Protein AF-A0A7S2J3G9-F1 (afdb_monomer_lite)

Sequence (190 aa):
LAYIHNVDVAGTGVVGALLKAFQRMRAPLDLGKVDRLTAAVAHLWWRKHDLAEWAEALDVTDGEDLDWTMLSEDMGGPPEERPRLVEVAGHKLRQATRTLEGLRRLMFSTVMLAWNLHRVSRIFAGSVSPRRMSLADWLDMNNGIEADGSNFPVQLQRGIYHAVAGQVGTRVLLPGDAGAGGARPAAEGL

Structure (mmCIF, N/CA/C/O backbone):
data_AF-A0A7S2J3G9-F1
#
_entry.id   AF-A0A7S2J3G9-F1
#
loop_
_atom_site.group_PDB
_atom_site.id
_atom_site.type_symbol
_atom_site.label_atom_id
_atom_site.label_alt_id
_atom_site.label_comp_id
_atom_site.label_asym_id
_atom_site.label_entity_id
_atom_site.label_seq_id
_atom_site.pdbx_PDB_ins_code
_atom_site.Cartn_x
_atom_site.Cartn_y
_atom_site.Cartn_z
_atom_site.occupancy
_atom_site.B_iso_or_equiv
_atom_site.auth_seq_id
_atom_site.auth_comp_id
_atom_site.auth_asym_id
_atom_site.auth_atom_id
_atom_site.pdbx_PDB_model_num
ATOM 1 N N . LEU A 1 1 ? 9.371 -12.893 12.213 1.00 64.69 1 LEU A N 1
ATOM 2 C CA . LEU A 1 1 ? 9.557 -12.659 10.759 1.00 64.69 1 LEU A CA 1
ATOM 3 C C . LEU A 1 1 ? 9.464 -13.940 9.929 1.00 64.69 1 LEU A C 1
ATOM 5 O O . LEU A 1 1 ? 8.909 -13.854 8.846 1.00 64.69 1 LEU A O 1
ATOM 9 N N . ALA A 1 2 ? 9.886 -15.111 10.441 1.00 80.56 2 ALA A N 1
ATOM 10 C CA . ALA A 1 2 ? 9.779 -16.413 9.754 1.00 80.56 2 ALA A CA 1
ATOM 11 C C . ALA A 1 2 ? 8.424 -16.663 9.053 1.00 80.56 2 ALA A C 1
ATOM 13 O O . ALA A 1 2 ? 8.391 -17.153 7.932 1.00 80.56 2 ALA A O 1
ATOM 14 N N . TYR A 1 3 ? 7.317 -16.249 9.679 1.00 85.56 3 TYR A N 1
ATOM 15 C CA . TYR A 1 3 ? 5.973 -16.385 9.117 1.00 85.56 3 TYR A CA 1
ATOM 16 C C . TYR A 1 3 ? 5.771 -15.665 7.768 1.00 85.56 3 TYR A C 1
ATOM 18 O O . TYR A 1 3 ? 5.169 -16.236 6.862 1.00 85.56 3 TYR A O 1
ATOM 26 N N . ILE A 1 4 ? 6.291 -14.44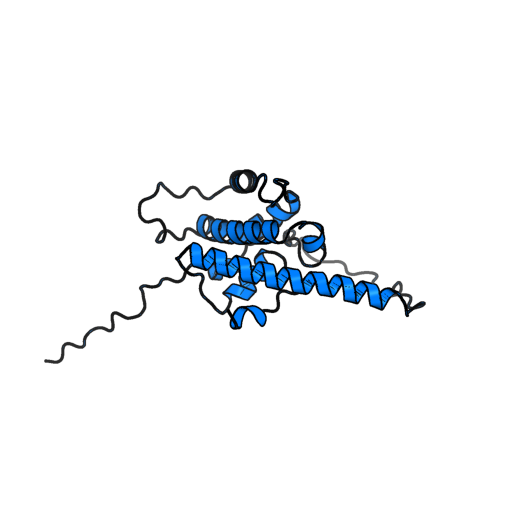0 7.617 1.00 87.62 4 ILE A N 1
ATOM 27 C CA . ILE A 1 4 ? 6.047 -13.610 6.425 1.00 87.62 4 ILE A CA 1
ATOM 28 C C . ILE A 1 4 ? 6.585 -14.300 5.174 1.00 87.62 4 ILE A C 1
ATOM 30 O O . ILE A 1 4 ? 5.937 -14.254 4.140 1.00 87.62 4 ILE A O 1
ATOM 34 N N . HIS A 1 5 ? 7.706 -15.015 5.276 1.00 87.12 5 HIS A N 1
ATOM 35 C CA . HIS A 1 5 ? 8.346 -15.676 4.137 1.00 87.12 5 HIS A CA 1
ATOM 36 C C . HIS A 1 5 ? 7.473 -16.725 3.432 1.00 87.12 5 HIS A C 1
ATOM 38 O O . HIS A 1 5 ? 7.695 -16.984 2.254 1.00 87.12 5 HIS A O 1
ATOM 44 N N . ASN A 1 6 ? 6.468 -17.278 4.117 1.00 90.88 6 ASN A N 1
ATOM 45 C CA . ASN A 1 6 ? 5.561 -18.283 3.559 1.00 90.88 6 ASN A CA 1
ATOM 46 C C . ASN A 1 6 ? 4.260 -17.684 3.003 1.00 90.88 6 ASN A C 1
ATOM 48 O O . ASN A 1 6 ? 3.383 -18.423 2.558 1.00 90.88 6 ASN A O 1
ATOM 52 N N . VAL A 1 7 ? 4.092 -16.360 3.058 1.00 92.81 7 VAL A N 1
ATOM 53 C CA . VAL A 1 7 ? 2.896 -15.700 2.529 1.00 92.81 7 VAL A CA 1
ATOM 54 C C . VAL A 1 7 ? 2.971 -15.686 1.008 1.00 92.81 7 VAL A C 1
ATOM 56 O O . VAL A 1 7 ? 3.940 -15.206 0.412 1.00 92.81 7 VAL A O 1
ATOM 59 N N . ASP A 1 8 ? 1.928 -16.199 0.360 1.00 94.19 8 ASP A N 1
ATOM 60 C CA . ASP A 1 8 ? 1.861 -16.171 -1.090 1.00 94.19 8 ASP A CA 1
ATOM 61 C C . ASP A 1 8 ? 1.386 -14.814 -1.620 1.00 94.19 8 ASP A C 1
ATOM 63 O O . ASP A 1 8 ? 0.195 -14.561 -1.784 1.00 94.19 8 ASP A O 1
ATOM 67 N N . VAL A 1 9 ? 2.344 -13.932 -1.883 1.00 95.00 9 VAL A N 1
ATOM 68 C CA . VAL A 1 9 ? 2.113 -12.585 -2.424 1.00 95.00 9 VAL A CA 1
ATOM 69 C C . VAL A 1 9 ? 2.259 -12.505 -3.950 1.00 95.00 9 VAL A C 1
ATOM 71 O O . VAL A 1 9 ? 2.292 -11.407 -4.496 1.00 95.00 9 VAL A O 1
ATOM 74 N N . ALA A 1 10 ? 2.379 -13.638 -4.652 1.00 93.62 10 ALA A N 1
ATOM 75 C CA . ALA A 1 10 ? 2.499 -13.638 -6.109 1.00 93.62 10 ALA A CA 1
ATOM 76 C C . ALA A 1 10 ? 1.205 -13.129 -6.767 1.00 93.62 10 ALA A C 1
ATOM 78 O O . ALA A 1 10 ? 0.101 -13.460 -6.327 1.00 93.62 10 ALA A O 1
ATOM 79 N N . GLY A 1 11 ? 1.343 -12.286 -7.795 1.00 92.62 11 GLY A N 1
ATOM 80 C CA . GLY A 1 11 ? 0.219 -11.767 -8.577 1.00 92.62 11 GLY A CA 1
ATOM 81 C C . GLY A 1 11 ? -0.714 -10.810 -7.826 1.00 92.62 11 GLY A C 1
ATOM 82 O O . GLY A 1 11 ? -1.737 -10.411 -8.373 1.00 92.62 11 GLY A O 1
ATOM 83 N N . THR A 1 12 ? -0.403 -10.422 -6.584 1.00 95.75 12 THR A N 1
ATOM 84 C CA . THR A 1 12 ? -1.241 -9.496 -5.805 1.00 95.75 12 THR A CA 1
ATOM 85 C C . THR A 1 12 ? -0.844 -8.039 -6.032 1.00 95.75 12 THR A C 1
ATOM 87 O O . THR A 1 12 ? 0.312 -7.751 -6.348 1.00 95.75 12 THR A O 1
ATOM 90 N N . GLY A 1 13 ? -1.779 -7.111 -5.810 1.00 96.06 13 GLY A N 1
ATOM 91 C CA . GLY A 1 13 ? -1.464 -5.695 -5.629 1.00 96.06 13 GLY A CA 1
ATOM 92 C C . GLY A 1 13 ? -1.010 -5.384 -4.202 1.00 96.06 13 GLY A C 1
ATOM 93 O O . GLY A 1 13 ? -0.758 -6.289 -3.397 1.00 96.06 13 GLY A O 1
ATOM 94 N N . VAL A 1 14 ? -0.901 -4.092 -3.886 1.00 97.06 14 VAL A N 1
ATOM 95 C CA . VAL A 1 14 ? -0.477 -3.603 -2.564 1.00 97.06 14 VAL A CA 1
ATOM 96 C C . VAL A 1 14 ? -1.463 -4.039 -1.481 1.00 97.06 14 VAL A C 1
ATOM 98 O O . VAL A 1 14 ? -1.048 -4.580 -0.454 1.00 97.06 14 VAL A O 1
ATOM 101 N N . VAL A 1 15 ? -2.766 -3.848 -1.706 1.00 96.50 15 VAL A N 1
ATOM 102 C CA . VAL A 1 15 ? -3.798 -4.187 -0.721 1.00 96.50 15 VAL A CA 1
ATOM 103 C C . VAL A 1 15 ? -3.881 -5.699 -0.569 1.00 96.50 15 VAL A C 1
ATOM 105 O O . VAL A 1 15 ? -3.830 -6.192 0.555 1.00 96.50 15 VAL A O 1
ATOM 108 N N . GLY A 1 16 ? -3.914 -6.456 -1.669 1.00 95.06 16 GLY A N 1
ATOM 109 C CA . GLY A 1 16 ? -3.923 -7.918 -1.635 1.00 95.06 16 GLY A CA 1
ATOM 110 C C . GLY A 1 16 ? -2.727 -8.520 -0.888 1.00 95.06 16 GLY A C 1
ATOM 111 O O . GLY A 1 16 ? -2.913 -9.420 -0.066 1.00 95.06 16 GLY A O 1
ATOM 112 N N . ALA A 1 17 ? -1.515 -7.998 -1.106 1.00 96.44 17 ALA A N 1
ATOM 113 C CA . ALA A 1 17 ? -0.314 -8.446 -0.398 1.00 96.44 17 ALA A CA 1
ATOM 114 C C . ALA A 1 17 ? -0.427 -8.210 1.116 1.00 96.44 17 ALA A C 1
ATOM 116 O O . ALA A 1 17 ? -0.172 -9.117 1.912 1.00 96.44 17 ALA A O 1
ATOM 117 N N . LEU A 1 18 ? -0.855 -7.006 1.512 1.00 96.38 18 LEU A N 1
ATOM 118 C CA . LEU A 1 18 ? -1.050 -6.646 2.916 1.00 96.38 18 LEU A CA 1
ATOM 119 C C . LEU A 1 18 ? -2.147 -7.501 3.559 1.00 96.38 18 LEU A C 1
ATOM 121 O O . LEU A 1 18 ? -1.931 -8.060 4.631 1.00 96.38 18 LEU A O 1
ATOM 125 N N . LEU A 1 19 ? -3.291 -7.680 2.897 1.00 94.81 19 LEU A N 1
ATOM 126 C CA . LEU A 1 19 ? -4.379 -8.521 3.400 1.00 94.81 19 LEU A CA 1
ATOM 127 C C . LEU A 1 19 ? -3.910 -9.952 3.660 1.00 94.81 19 LEU A C 1
ATOM 129 O O . LEU A 1 19 ? -4.159 -10.477 4.742 1.00 94.81 19 LEU A O 1
ATOM 133 N N . LYS A 1 20 ? -3.191 -10.566 2.711 1.00 94.75 20 LYS A N 1
ATOM 134 C CA . LYS A 1 20 ? -2.643 -11.919 2.884 1.00 94.75 20 LYS A CA 1
ATOM 135 C C . LYS A 1 20 ? -1.624 -11.983 4.027 1.00 94.75 20 LYS A C 1
ATOM 137 O O . LYS A 1 20 ? -1.649 -12.932 4.807 1.00 94.75 20 LYS A O 1
ATOM 142 N N . ALA A 1 21 ? -0.760 -10.975 4.162 1.00 94.62 21 ALA A N 1
ATOM 143 C CA . ALA A 1 21 ? 0.255 -10.933 5.215 1.00 94.62 21 ALA A CA 1
ATOM 144 C C . ALA A 1 21 ? -0.349 -10.770 6.620 1.00 94.62 21 ALA A C 1
ATOM 146 O O . ALA A 1 21 ? 0.056 -11.466 7.553 1.00 94.62 21 ALA A O 1
ATOM 147 N N . PHE A 1 22 ? -1.347 -9.897 6.769 1.00 93.94 22 PHE A N 1
ATOM 148 C CA . PHE A 1 22 ? -2.046 -9.670 8.035 1.00 93.94 22 PHE A CA 1
ATOM 149 C C . PHE A 1 22 ? -3.170 -10.692 8.291 1.00 93.94 22 PHE A C 1
ATOM 151 O O . PHE A 1 22 ? -3.697 -10.769 9.394 1.00 93.94 22 PHE A O 1
ATOM 158 N N . GLN A 1 23 ? -3.509 -11.570 7.339 1.00 92.38 23 GLN A N 1
ATOM 159 C CA . GLN A 1 23 ? -4.582 -12.557 7.520 1.00 92.38 23 GLN A CA 1
ATOM 160 C C . GLN A 1 23 ? -4.393 -13.452 8.751 1.00 92.38 23 GLN A C 1
ATOM 162 O O . GLN A 1 23 ? -5.365 -13.792 9.424 1.00 92.38 23 GLN A O 1
ATOM 167 N N . ARG A 1 24 ? -3.147 -13.832 9.060 1.00 86.75 24 ARG A N 1
ATOM 168 C CA . ARG A 1 24 ? -2.833 -14.680 10.224 1.00 86.75 24 ARG A CA 1
ATOM 169 C C . ARG A 1 24 ? -2.194 -13.921 11.381 1.00 86.75 24 ARG A C 1
ATOM 171 O O . ARG A 1 24 ? -1.821 -14.538 12.375 1.00 86.75 24 ARG A O 1
ATOM 178 N N . MET A 1 25 ? -2.061 -12.600 11.275 1.00 89.19 25 MET A N 1
ATOM 179 C CA . MET A 1 25 ? -1.534 -11.774 12.353 1.00 89.19 25 MET A CA 1
ATOM 180 C C . MET A 1 25 ? -2.247 -10.431 12.419 1.00 89.19 25 MET A C 1
ATOM 182 O O . MET A 1 25 ? -2.334 -9.703 11.440 1.00 89.19 25 MET A O 1
ATOM 186 N N . ARG A 1 26 ? -2.719 -10.054 13.606 1.00 86.25 26 ARG A N 1
ATOM 187 C CA . ARG A 1 26 ? -3.308 -8.726 13.782 1.00 86.25 26 ARG A CA 1
ATOM 188 C C . ARG A 1 26 ? -2.242 -7.652 13.596 1.00 86.25 26 ARG A C 1
ATOM 190 O O . ARG A 1 26 ? -1.102 -7.832 14.034 1.00 86.25 26 ARG A O 1
ATOM 197 N N . ALA A 1 27 ? -2.626 -6.532 12.990 1.00 88.56 27 ALA A N 1
ATOM 198 C CA . ALA A 1 27 ? -1.727 -5.396 12.887 1.00 88.56 27 ALA A CA 1
ATOM 199 C C . ALA A 1 27 ? -1.323 -4.915 14.299 1.00 88.56 27 ALA A C 1
ATOM 201 O O . ALA A 1 27 ? -2.170 -4.832 15.197 1.00 88.56 27 ALA A O 1
ATOM 202 N N . PRO A 1 28 ? -0.030 -4.655 14.551 1.00 91.19 28 PRO A N 1
ATOM 203 C CA . PRO A 1 28 ? 0.408 -4.100 15.822 1.00 91.19 28 PRO A CA 1
ATOM 204 C C . PRO A 1 28 ? -0.016 -2.630 15.940 1.00 91.19 28 PRO A C 1
ATOM 206 O O . PRO A 1 28 ? -0.071 -1.917 14.946 1.00 91.19 28 PRO A O 1
ATOM 209 N N . LEU A 1 29 ? -0.267 -2.165 17.168 1.00 90.25 29 LEU A N 1
ATOM 210 C CA . LEU A 1 29 ? -0.524 -0.743 17.457 1.00 90.25 29 LEU A CA 1
ATOM 211 C C . LEU A 1 29 ? 0.740 0.125 17.333 1.00 90.25 29 LEU A C 1
ATOM 213 O O . LEU A 1 29 ? 0.659 1.319 17.072 1.00 90.25 29 LEU A O 1
ATOM 217 N N . ASP A 1 30 ? 1.909 -0.480 17.542 1.00 92.69 30 ASP A N 1
ATOM 218 C CA . ASP A 1 30 ? 3.204 0.190 17.464 1.00 92.69 30 ASP A CA 1
ATOM 219 C C . ASP A 1 30 ? 3.581 0.465 16.001 1.00 92.69 30 ASP A C 1
ATOM 221 O O . ASP A 1 30 ? 3.783 -0.472 15.221 1.00 92.69 30 ASP A O 1
ATOM 225 N N . LEU A 1 31 ? 3.705 1.744 15.639 1.00 92.44 31 LEU A N 1
ATOM 226 C CA . LEU A 1 31 ? 4.022 2.168 14.271 1.00 92.44 31 LEU A CA 1
ATOM 227 C C . LEU A 1 31 ? 5.380 1.642 13.789 1.00 92.44 31 LEU A C 1
ATOM 229 O O . LEU A 1 31 ? 5.512 1.280 12.623 1.00 92.44 31 LEU A O 1
ATOM 233 N N . GLY A 1 32 ? 6.369 1.521 14.678 1.00 96.06 32 GLY A N 1
ATOM 234 C CA . GLY A 1 32 ? 7.674 0.952 14.336 1.00 96.06 32 GLY A CA 1
ATOM 235 C C . GLY A 1 32 ? 7.613 -0.552 14.049 1.00 96.06 32 GLY A C 1
ATOM 236 O O . GLY A 1 32 ? 8.435 -1.085 13.302 1.00 96.06 32 GLY A O 1
ATOM 237 N N . LYS A 1 33 ? 6.649 -1.278 14.625 1.00 95.25 33 LYS A N 1
ATOM 238 C CA . LYS A 1 33 ? 6.358 -2.669 14.256 1.00 95.25 33 LYS A CA 1
ATOM 239 C C . LYS A 1 33 ? 5.599 -2.736 12.937 1.00 95.25 33 LYS A C 1
ATOM 241 O O . LYS A 1 33 ? 5.925 -3.606 12.137 1.00 95.25 33 LYS A O 1
ATOM 246 N N . VAL A 1 34 ? 4.637 -1.842 12.696 1.00 95.19 34 VAL A N 1
ATOM 247 C CA . VAL A 1 34 ? 3.938 -1.768 11.400 1.00 95.19 34 VAL A CA 1
ATOM 248 C C . VAL A 1 34 ? 4.936 -1.517 10.274 1.00 95.19 34 VAL A C 1
ATOM 250 O O . VAL A 1 34 ? 4.955 -2.307 9.338 1.00 95.19 34 VAL A O 1
ATOM 253 N N . ASP A 1 35 ? 5.820 -0.522 10.410 1.00 96.25 35 ASP A N 1
ATOM 254 C CA . ASP A 1 35 ? 6.845 -0.208 9.403 1.00 96.25 35 ASP A CA 1
ATOM 255 C C . ASP A 1 35 ? 7.745 -1.415 9.107 1.00 96.25 35 ASP A C 1
ATOM 257 O O . ASP A 1 35 ? 7.936 -1.800 7.954 1.00 96.25 35 ASP A O 1
ATOM 261 N N . ARG A 1 36 ? 8.226 -2.102 10.152 1.00 96.38 36 ARG A N 1
ATOM 262 C CA . ARG A 1 36 ? 9.035 -3.321 9.991 1.00 96.38 36 ARG A CA 1
ATOM 263 C C . ARG A 1 36 ? 8.288 -4.444 9.269 1.00 96.38 36 ARG A C 1
ATOM 265 O O . ARG A 1 36 ? 8.897 -5.181 8.493 1.00 96.38 36 ARG A O 1
ATOM 272 N N . LEU A 1 37 ? 6.988 -4.600 9.518 1.00 96.12 37 LEU A N 1
ATOM 273 C CA . LEU A 1 37 ? 6.169 -5.607 8.841 1.00 96.12 37 LEU A CA 1
ATOM 274 C C . LEU A 1 37 ? 5.924 -5.231 7.381 1.00 96.12 37 LEU A C 1
ATOM 276 O O . LEU A 1 37 ? 6.124 -6.072 6.508 1.00 96.12 37 LEU A O 1
ATOM 280 N N . THR A 1 38 ? 5.556 -3.981 7.096 1.00 96.62 38 THR A N 1
ATOM 281 C CA . THR A 1 38 ? 5.362 -3.503 5.721 1.00 96.62 38 THR A CA 1
ATOM 282 C C . THR A 1 38 ? 6.659 -3.564 4.921 1.00 96.62 38 THR A C 1
ATOM 284 O O . THR A 1 38 ? 6.630 -3.974 3.765 1.00 96.62 38 THR A O 1
ATOM 287 N N . ALA A 1 39 ? 7.809 -3.285 5.544 1.00 97.50 39 ALA A N 1
ATOM 288 C CA . ALA A 1 39 ? 9.128 -3.495 4.947 1.00 97.50 39 ALA A CA 1
ATOM 289 C C . ALA A 1 39 ? 9.346 -4.959 4.549 1.00 97.50 39 ALA A C 1
ATOM 291 O O . ALA A 1 39 ? 9.712 -5.254 3.412 1.00 97.50 39 ALA A O 1
ATOM 292 N N . ALA A 1 40 ? 9.086 -5.893 5.468 1.00 96.88 40 ALA A N 1
ATOM 293 C CA . ALA A 1 40 ? 9.258 -7.318 5.209 1.00 96.88 40 ALA A CA 1
ATOM 294 C C . ALA A 1 40 ? 8.326 -7.828 4.094 1.00 96.88 40 ALA A C 1
ATOM 296 O O . ALA A 1 40 ? 8.754 -8.628 3.259 1.00 96.88 40 ALA A O 1
ATOM 297 N N . VAL A 1 41 ? 7.078 -7.345 4.050 1.00 96.94 41 VAL A N 1
ATOM 298 C CA . VAL A 1 41 ? 6.120 -7.670 2.981 1.00 96.94 41 VAL A CA 1
ATOM 299 C C . VAL A 1 41 ? 6.582 -7.097 1.642 1.00 96.94 41 VAL A C 1
ATOM 301 O O . VAL A 1 41 ? 6.580 -7.831 0.657 1.00 96.94 41 VAL A O 1
ATOM 304 N N . ALA A 1 42 ? 7.054 -5.848 1.604 1.00 97.44 42 ALA A N 1
ATOM 305 C CA . ALA A 1 42 ? 7.593 -5.232 0.392 1.00 97.44 42 ALA A CA 1
ATOM 306 C C . ALA A 1 42 ? 8.798 -6.016 -0.150 1.00 97.44 42 ALA A C 1
ATOM 308 O O . ALA A 1 42 ? 8.816 -6.374 -1.324 1.00 97.44 42 ALA A O 1
ATOM 309 N N . HIS A 1 43 ? 9.759 -6.377 0.709 1.00 97.06 43 HIS A N 1
ATOM 310 C CA . HIS A 1 43 ? 10.914 -7.200 0.327 1.00 97.06 43 HIS A CA 1
ATOM 311 C C . HIS A 1 43 ? 10.512 -8.571 -0.224 1.00 97.06 43 HIS A C 1
ATOM 313 O O . HIS A 1 43 ? 11.130 -9.078 -1.162 1.00 97.06 43 HIS A O 1
ATOM 319 N N . LEU A 1 44 ? 9.517 -9.219 0.385 1.00 96.19 44 LEU A N 1
ATOM 320 C CA . LEU A 1 44 ? 9.028 -10.506 -0.096 1.00 96.19 44 LEU A CA 1
ATOM 321 C C . LEU A 1 44 ? 8.335 -10.366 -1.453 1.00 96.19 44 LEU A C 1
ATOM 323 O O . LEU A 1 44 ? 8.631 -11.141 -2.360 1.00 96.19 44 LEU A O 1
ATOM 327 N N . TRP A 1 45 ? 7.441 -9.384 -1.582 1.00 96.62 45 TRP A N 1
ATOM 328 C CA . TRP A 1 45 ? 6.709 -9.112 -2.815 1.00 96.62 45 TRP A CA 1
ATOM 329 C C . TRP A 1 45 ? 7.670 -8.798 -3.960 1.00 96.62 45 TRP A C 1
ATOM 331 O O . TRP A 1 45 ? 7.562 -9.407 -5.021 1.00 96.62 45 TRP A O 1
ATOM 341 N N . TRP A 1 46 ? 8.659 -7.937 -3.709 1.00 95.94 46 TRP A N 1
ATOM 342 C CA . TRP A 1 46 ? 9.662 -7.535 -4.691 1.00 95.94 46 TRP A CA 1
ATOM 343 C C . TRP A 1 46 ? 10.460 -8.729 -5.209 1.00 95.94 46 TRP A C 1
ATOM 345 O O . TRP A 1 46 ? 10.482 -8.979 -6.407 1.00 95.94 46 TRP A O 1
ATOM 355 N N . ARG A 1 47 ? 11.024 -9.548 -4.309 1.00 95.50 47 ARG A N 1
ATOM 356 C CA . ARG A 1 47 ? 11.795 -10.738 -4.708 1.00 95.50 47 ARG A CA 1
ATOM 357 C C . ARG A 1 47 ? 10.976 -11.738 -5.522 1.00 95.50 47 ARG A C 1
ATOM 359 O O . ARG A 1 47 ? 11.514 -12.336 -6.444 1.00 95.50 47 ARG A O 1
ATOM 366 N N . LYS A 1 48 ? 9.695 -11.939 -5.190 1.00 94.06 48 LYS A N 1
ATOM 367 C CA . LYS A 1 48 ? 8.830 -12.861 -5.944 1.00 94.06 48 LYS A CA 1
ATOM 368 C C . LYS A 1 48 ? 8.570 -12.385 -7.376 1.00 94.06 48 LYS A C 1
ATOM 370 O O . LYS A 1 48 ? 8.476 -13.226 -8.261 1.00 94.06 48 LYS A O 1
ATOM 375 N N . HIS A 1 49 ? 8.446 -11.078 -7.595 1.00 93.88 49 HIS A N 1
ATOM 376 C CA . HIS A 1 49 ? 8.150 -10.529 -8.921 1.00 93.88 49 HIS A CA 1
ATOM 377 C C . HIS A 1 49 ? 9.408 -10.263 -9.747 1.00 93.88 49 HIS A C 1
ATOM 379 O O . HIS A 1 49 ? 9.347 -10.422 -10.958 1.00 93.88 49 HIS A O 1
ATOM 385 N N . ASP A 1 50 ? 10.545 -9.969 -9.108 1.00 89.94 50 ASP A N 1
ATOM 386 C CA . ASP A 1 50 ? 11.837 -9.960 -9.798 1.00 89.94 50 ASP A CA 1
ATOM 387 C C . ASP A 1 50 ? 12.129 -11.346 -10.377 1.00 89.94 50 ASP A C 1
ATOM 389 O O . ASP A 1 50 ? 12.424 -11.455 -11.553 1.00 89.94 50 ASP A O 1
ATOM 393 N N . LEU A 1 51 ? 11.981 -12.429 -9.604 1.00 81.75 51 LEU A N 1
ATOM 394 C CA . LEU A 1 51 ? 12.244 -13.788 -10.105 1.00 81.75 51 LEU A CA 1
ATOM 395 C C . LEU A 1 51 ? 11.304 -14.222 -11.241 1.00 81.75 51 LEU A C 1
ATOM 397 O O . LEU A 1 51 ? 11.725 -14.983 -12.108 1.00 81.75 51 LEU A O 1
ATOM 401 N N . ALA A 1 52 ? 10.054 -13.752 -11.237 1.00 77.44 52 ALA A N 1
ATOM 402 C CA . ALA A 1 52 ? 9.095 -14.062 -12.294 1.00 77.44 52 ALA A CA 1
ATOM 403 C C . ALA A 1 52 ? 9.512 -13.454 -13.645 1.00 77.44 52 ALA A C 1
ATOM 405 O O . ALA A 1 52 ? 9.395 -14.129 -14.661 1.00 77.44 52 ALA A O 1
ATOM 406 N N . GLU A 1 53 ? 10.082 -12.241 -13.642 1.00 76.88 53 GLU A N 1
ATOM 407 C CA . GLU A 1 53 ? 10.656 -11.618 -14.847 1.00 76.88 53 GLU A CA 1
ATOM 408 C C . GLU A 1 53 ? 11.736 -12.490 -15.492 1.00 76.88 53 GLU A C 1
ATOM 410 O O . GLU A 1 53 ? 11.755 -12.665 -16.708 1.00 76.88 53 GLU A O 1
ATOM 415 N N . TRP A 1 54 ? 12.615 -13.081 -14.679 1.00 73.31 54 TRP A N 1
ATOM 416 C CA . TRP A 1 54 ? 13.659 -13.975 -15.183 1.00 73.31 54 TRP A CA 1
ATOM 417 C C . TRP A 1 54 ? 13.096 -15.290 -15.722 1.00 73.31 54 TRP A C 1
ATOM 419 O O . TRP A 1 54 ? 13.617 -15.807 -16.704 1.00 73.31 54 TRP A O 1
ATOM 429 N N . ALA A 1 55 ? 12.057 -15.839 -15.090 1.00 76.00 55 ALA A N 1
ATOM 430 C CA . ALA A 1 55 ? 11.445 -17.088 -15.535 1.00 76.00 55 ALA A CA 1
ATOM 431 C C . ALA A 1 55 ? 10.752 -16.924 -16.896 1.00 76.00 55 ALA A C 1
ATOM 433 O O . ALA A 1 55 ? 10.979 -17.739 -17.784 1.00 76.00 55 ALA A O 1
ATOM 434 N N . GLU A 1 56 ? 9.981 -15.847 -17.084 1.00 76.94 56 GLU A N 1
ATOM 435 C CA . GLU A 1 56 ? 9.351 -15.537 -18.375 1.00 76.94 56 GLU A CA 1
ATOM 436 C C . GLU A 1 56 ? 10.404 -15.288 -19.464 1.00 76.94 56 GLU A C 1
ATOM 438 O O . GLU A 1 56 ? 10.267 -15.787 -20.576 1.00 76.94 56 GLU A O 1
ATOM 443 N N . ALA A 1 57 ? 11.503 -14.595 -19.147 1.00 73.19 57 ALA A N 1
ATOM 444 C CA . ALA A 1 57 ? 12.571 -14.340 -20.115 1.00 73.19 57 ALA A CA 1
ATOM 445 C C . ALA A 1 57 ? 13.269 -15.617 -20.628 1.00 73.19 57 ALA A C 1
ATOM 447 O O . ALA A 1 57 ? 13.808 -15.605 -21.732 1.00 73.19 57 ALA A O 1
ATOM 448 N N . LEU A 1 58 ? 13.274 -16.702 -19.845 1.00 76.19 58 LEU A N 1
ATOM 449 C CA . LEU A 1 58 ? 13.877 -17.986 -20.224 1.00 76.19 58 LEU A CA 1
ATOM 450 C C . LEU A 1 58 ? 12.914 -18.902 -20.998 1.00 76.19 58 LEU A C 1
ATOM 452 O O . LEU A 1 58 ? 13.373 -19.763 -21.745 1.00 76.19 58 LEU A O 1
ATOM 456 N N . ASP A 1 59 ? 11.601 -18.714 -20.840 1.00 69.06 59 ASP A N 1
ATOM 457 C CA . ASP A 1 59 ? 10.568 -19.530 -21.501 1.00 69.06 59 ASP A CA 1
ATOM 458 C C . ASP A 1 59 ? 10.292 -19.065 -22.947 1.00 69.06 59 ASP A C 1
ATOM 460 O O . ASP A 1 59 ? 9.852 -19.834 -23.795 1.00 69.06 59 ASP A O 1
ATOM 464 N N . VAL A 1 60 ? 10.635 -17.813 -23.280 1.00 60.22 60 VAL A N 1
ATOM 465 C CA . VAL A 1 60 ? 10.452 -17.233 -24.629 1.00 60.22 60 VAL A CA 1
ATOM 466 C C . VAL A 1 60 ? 11.410 -17.829 -25.679 1.00 60.22 60 VAL A C 1
ATOM 468 O O . VAL A 1 60 ? 11.253 -17.581 -26.872 1.00 60.22 60 VAL A O 1
ATOM 471 N N . THR A 1 61 ? 12.392 -18.641 -25.278 1.00 58.03 61 THR A N 1
ATOM 472 C CA . THR A 1 61 ? 13.422 -19.156 -26.195 1.00 58.03 61 THR A CA 1
ATOM 473 C C . THR A 1 61 ? 13.199 -20.553 -26.783 1.00 58.03 61 THR A C 1
ATOM 475 O O . THR A 1 61 ? 14.032 -20.940 -27.596 1.00 58.03 61 THR A O 1
ATOM 478 N N . ASP A 1 62 ? 12.130 -21.298 -26.457 1.00 55.53 62 ASP A N 1
ATOM 479 C CA . ASP A 1 62 ? 12.048 -22.720 -26.876 1.00 55.53 62 ASP A CA 1
ATOM 480 C C . ASP A 1 62 ? 10.690 -23.219 -27.422 1.00 55.53 62 ASP A C 1
ATOM 482 O O . ASP A 1 62 ? 10.413 -24.415 -27.388 1.00 55.53 62 ASP A O 1
ATOM 486 N N . GLY A 1 63 ? 9.822 -22.348 -27.955 1.00 53.59 63 GLY A N 1
ATOM 487 C CA . GLY A 1 63 ? 8.500 -22.795 -28.427 1.00 53.59 63 GLY A CA 1
ATOM 488 C C . GLY A 1 63 ? 7.854 -21.942 -29.511 1.00 53.59 63 GLY A C 1
ATOM 489 O O . GLY A 1 63 ? 6.867 -21.256 -29.252 1.00 53.59 63 GLY A O 1
ATOM 490 N N . GLU A 1 64 ? 8.376 -22.018 -30.735 1.00 55.81 64 GLU A N 1
ATOM 491 C CA . GLU A 1 64 ? 7.572 -21.746 -31.932 1.00 55.81 64 GLU A CA 1
ATOM 492 C C . GLU A 1 64 ? 6.337 -22.686 -31.961 1.00 55.81 64 GLU A C 1
ATOM 494 O O . GLU A 1 64 ? 6.429 -23.857 -31.595 1.00 55.81 64 GLU A O 1
ATOM 499 N N . ASP A 1 65 ? 5.195 -22.158 -32.421 1.00 55.31 65 ASP A N 1
ATOM 500 C CA . ASP A 1 65 ? 3.994 -22.875 -32.896 1.00 55.31 65 ASP A CA 1
ATOM 501 C C . ASP A 1 65 ? 2.979 -23.486 -31.907 1.00 55.31 65 ASP A C 1
ATOM 503 O O . ASP A 1 65 ? 2.667 -24.673 -31.989 1.00 55.31 65 ASP A O 1
ATOM 507 N N . LEU A 1 66 ? 2.276 -22.665 -31.108 1.00 49.59 66 LEU A N 1
ATOM 508 C CA . LEU A 1 66 ? 0.877 -22.991 -30.770 1.00 49.59 66 LEU A CA 1
ATOM 509 C C . LEU A 1 66 ? -0.068 -21.792 -30.933 1.00 49.59 66 LEU A C 1
ATOM 511 O O . LEU A 1 66 ? -0.013 -20.793 -30.217 1.00 49.59 66 LEU A O 1
ATOM 515 N N . ASP A 1 67 ? -0.950 -21.943 -31.918 1.00 55.06 67 ASP A N 1
ATOM 516 C CA . ASP A 1 67 ? -1.967 -21.007 -32.382 1.00 55.06 67 ASP A CA 1
ATOM 517 C C . ASP A 1 67 ? -3.133 -20.903 -31.379 1.00 55.06 67 ASP A C 1
ATOM 519 O O . ASP A 1 67 ? -4.121 -21.637 -31.433 1.00 55.06 67 ASP A O 1
ATOM 523 N N . TRP A 1 68 ? -3.012 -19.985 -30.419 1.00 60.06 68 TRP A N 1
ATOM 524 C CA . TRP A 1 68 ? -4.033 -19.720 -29.396 1.00 60.06 68 TRP A CA 1
ATOM 525 C C . TRP A 1 68 ? -5.258 -18.941 -29.916 1.00 60.06 68 TRP A C 1
ATOM 527 O O . TRP A 1 68 ? -6.100 -18.524 -29.120 1.00 60.06 68 TRP A O 1
ATOM 537 N N . THR A 1 69 ? -5.399 -18.734 -31.231 1.00 51.44 69 THR A N 1
ATOM 538 C CA . THR A 1 69 ? -6.473 -17.898 -31.800 1.00 51.44 69 THR A CA 1
ATOM 539 C C . THR A 1 69 ? -7.834 -18.594 -31.952 1.00 51.44 69 THR A C 1
ATOM 541 O O . THR A 1 69 ? -8.807 -17.948 -32.329 1.00 51.44 69 THR A O 1
ATOM 544 N N . MET A 1 70 ? -7.963 -19.882 -31.615 1.00 54.16 70 MET A N 1
ATOM 545 C CA . MET A 1 70 ? -9.149 -20.674 -31.983 1.00 54.16 70 MET A CA 1
ATOM 546 C C . MET A 1 70 ? -10.314 -20.728 -30.980 1.00 54.16 70 MET A C 1
ATOM 548 O O . MET A 1 70 ? -11.340 -21.309 -31.319 1.00 54.16 70 MET A O 1
ATOM 552 N N . LEU A 1 71 ? -10.238 -20.169 -29.767 1.00 55.09 71 LEU A N 1
ATOM 553 C CA . LEU A 1 71 ? -11.344 -20.313 -28.804 1.00 55.09 71 LEU A CA 1
ATOM 554 C C . LEU A 1 71 ? -11.575 -19.056 -27.966 1.00 55.09 71 LEU A C 1
ATOM 556 O O . LEU A 1 71 ? -10.910 -18.865 -26.950 1.00 55.09 71 LEU A O 1
ATOM 560 N N . SER A 1 72 ? -12.570 -18.249 -28.350 1.00 51.19 72 SER A N 1
ATOM 561 C CA . SER A 1 72 ? -13.713 -17.848 -27.497 1.00 51.19 72 SER A CA 1
ATOM 562 C C . SER A 1 72 ? -14.497 -16.708 -28.155 1.00 51.19 72 SER A C 1
ATOM 564 O O . SER A 1 72 ? -14.426 -15.555 -27.727 1.00 51.19 72 SER A O 1
ATOM 566 N N . GLU A 1 73 ? -15.259 -17.036 -29.198 1.00 58.94 73 GLU A N 1
ATOM 567 C CA . GLU A 1 73 ? -16.387 -16.204 -29.608 1.00 58.94 73 GLU A CA 1
ATOM 568 C C . GLU A 1 73 ? -17.593 -16.498 -28.703 1.00 58.94 73 GLU A C 1
ATOM 570 O O . GLU A 1 73 ? -17.931 -17.649 -28.438 1.00 58.94 73 GLU A O 1
ATOM 575 N N . ASP A 1 74 ? -18.232 -15.410 -28.283 1.00 60.03 74 ASP A N 1
ATOM 576 C CA . ASP A 1 74 ? -19.612 -15.309 -27.808 1.00 60.03 74 ASP A CA 1
ATOM 577 C C . ASP A 1 74 ? -19.939 -15.737 -26.361 1.00 60.03 74 ASP A C 1
ATOM 579 O O . ASP A 1 74 ? -20.273 -16.879 -26.054 1.00 60.03 74 ASP A O 1
ATOM 583 N N . MET A 1 75 ? -19.937 -14.746 -25.461 1.00 50.84 75 MET A N 1
ATOM 584 C CA . MET A 1 75 ? -20.652 -14.790 -24.181 1.00 50.84 75 MET A CA 1
ATOM 585 C C . MET A 1 75 ? -21.322 -13.433 -23.938 1.00 50.84 75 MET A C 1
ATOM 587 O O . MET A 1 75 ? -20.730 -12.514 -23.368 1.00 50.84 75 MET A O 1
ATOM 591 N N . GLY A 1 76 ? -22.582 -13.321 -24.367 1.00 60.75 76 GLY A N 1
ATOM 592 C CA . GLY A 1 76 ? -23.505 -12.269 -23.945 1.00 60.75 76 GLY A CA 1
ATOM 593 C C . GLY A 1 76 ? -23.609 -12.215 -22.417 1.00 60.75 76 GLY A C 1
ATOM 594 O O . GLY A 1 76 ? -24.281 -13.034 -21.791 1.00 60.75 76 GLY A O 1
ATOM 595 N N . GLY A 1 77 ? -22.899 -11.261 -21.813 1.00 50.84 77 GLY A N 1
ATOM 596 C CA . GLY A 1 77 ? -22.810 -11.094 -20.365 1.00 50.84 77 GLY A CA 1
ATOM 597 C C . GLY A 1 77 ? -24.022 -10.355 -19.774 1.00 50.84 77 GLY A C 1
ATOM 598 O O . GLY A 1 77 ? -24.428 -9.328 -20.321 1.00 50.84 77 GLY A O 1
ATOM 599 N N . PRO A 1 78 ? -24.600 -10.838 -18.658 1.00 67.12 78 PRO A N 1
ATOM 600 C CA . PRO A 1 78 ? -25.690 -10.181 -17.944 1.00 67.12 78 PRO A CA 1
ATOM 601 C C . PRO A 1 78 ? -25.134 -9.091 -16.990 1.00 67.12 78 PRO A C 1
ATOM 603 O O . PRO A 1 78 ? -23.967 -8.714 -17.094 1.00 67.12 78 PRO A O 1
ATOM 606 N N . PRO A 1 79 ? -25.974 -8.536 -16.096 1.00 55.91 79 PRO A N 1
ATOM 607 C CA . PRO A 1 79 ? -26.096 -7.094 -15.896 1.00 55.91 79 PRO A CA 1
ATOM 608 C C . PRO A 1 79 ? -24.807 -6.421 -15.401 1.00 55.91 79 PRO A C 1
ATOM 610 O O . PRO A 1 79 ? -24.117 -6.951 -14.537 1.00 55.91 79 PRO A O 1
ATOM 613 N N . GLU A 1 80 ? -24.580 -5.215 -15.922 1.00 57.81 80 GLU A N 1
ATOM 614 C CA . GLU A 1 80 ? -23.588 -4.192 -15.567 1.00 57.81 80 GLU A CA 1
ATOM 615 C C 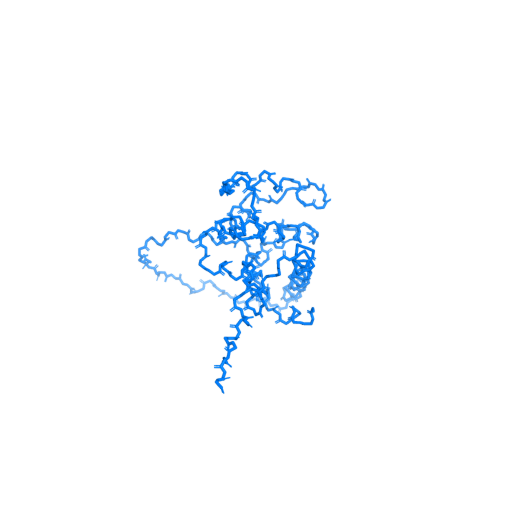. GLU A 1 80 ? -23.092 -4.272 -14.102 1.00 57.81 80 GLU A C 1
ATOM 617 O O . GLU A 1 80 ? -23.533 -3.542 -13.207 1.00 57.81 80 GLU A O 1
ATOM 622 N N . GLU A 1 81 ? -22.161 -5.192 -13.824 1.00 57.22 81 GLU A N 1
ATOM 623 C CA . GLU A 1 81 ? -21.447 -5.214 -12.556 1.00 57.22 81 GLU A CA 1
ATOM 624 C C . GLU A 1 81 ? -20.649 -3.919 -12.502 1.00 57.22 81 GLU A C 1
ATOM 626 O O . GLU A 1 81 ? -19.773 -3.691 -13.340 1.00 57.22 81 GLU A O 1
ATOM 631 N N . ARG A 1 82 ? -20.965 -3.055 -11.525 1.00 53.12 82 ARG A N 1
ATOM 632 C CA . ARG A 1 82 ? -20.179 -1.847 -11.242 1.00 53.12 82 ARG A CA 1
ATOM 633 C C . ARG A 1 82 ? -18.705 -2.211 -11.378 1.00 53.12 82 ARG A C 1
ATOM 635 O O . ARG A 1 82 ? -18.290 -3.131 -10.665 1.00 53.12 82 ARG A O 1
ATOM 642 N N . PRO A 1 83 ? -17.940 -1.536 -12.256 1.00 58.69 83 PRO A N 1
ATOM 643 C CA . PRO A 1 83 ? -16.578 -1.931 -12.557 1.00 58.69 83 PRO A CA 1
ATOM 644 C C . PRO A 1 83 ? -15.830 -2.028 -11.238 1.00 58.69 83 PRO A C 1
ATOM 646 O O . PRO A 1 83 ? -15.615 -1.024 -10.551 1.00 58.69 83 PRO A O 1
ATOM 649 N N . ARG A 1 84 ? -15.517 -3.263 -10.829 1.00 62.44 84 ARG A N 1
ATOM 650 C CA . ARG A 1 84 ? -14.690 -3.495 -9.653 1.00 62.44 84 ARG A CA 1
ATOM 651 C C . ARG A 1 84 ? -13.382 -2.823 -10.010 1.00 62.44 84 ARG A C 1
ATOM 653 O O . ARG A 1 84 ? -12.718 -3.251 -10.946 1.00 6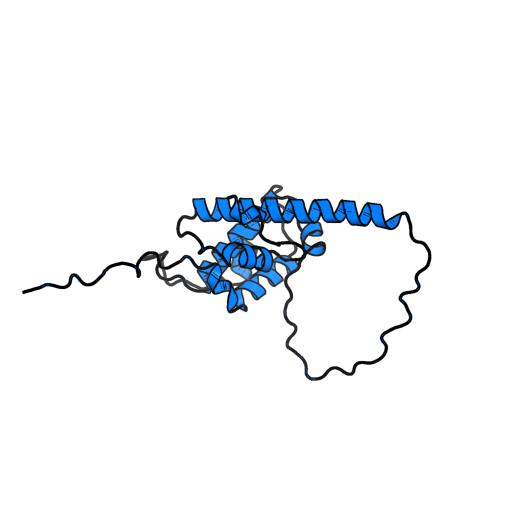2.44 84 ARG A O 1
ATOM 660 N N . LEU A 1 85 ? -13.065 -1.718 -9.342 1.00 69.50 85 LEU A N 1
ATOM 661 C CA . LEU A 1 85 ? -11.784 -1.051 -9.518 1.00 69.50 85 LEU A CA 1
ATOM 662 C C . LEU A 1 85 ? -10.731 -2.014 -8.976 1.00 69.50 85 LEU A C 1
ATOM 664 O O . LEU A 1 85 ? -1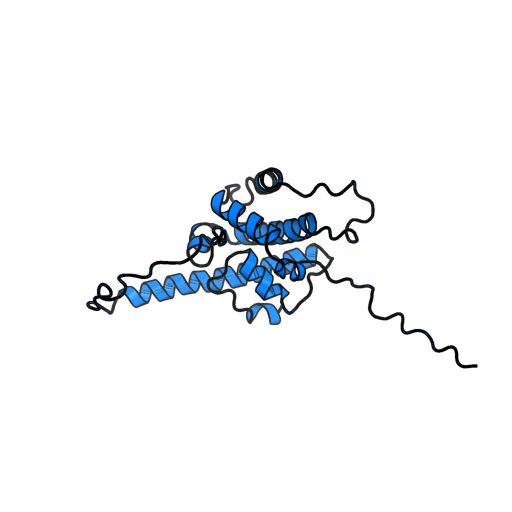0.455 -2.046 -7.778 1.00 69.50 85 LEU A O 1
ATOM 668 N N . VAL A 1 86 ? -10.249 -2.886 -9.860 1.00 83.38 86 VAL A N 1
ATOM 669 C CA . VAL A 1 86 ? -9.227 -3.874 -9.556 1.00 83.38 86 VAL A CA 1
ATOM 670 C C . VAL A 1 86 ? -7.948 -3.087 -9.333 1.00 83.38 86 VAL A C 1
ATOM 672 O O . VAL A 1 86 ? -7.520 -2.325 -10.202 1.00 83.38 86 VAL A O 1
ATOM 675 N N . GLU A 1 87 ? -7.371 -3.217 -8.141 1.00 89.94 87 GLU A N 1
ATOM 676 C CA . GLU A 1 87 ? -6.061 -2.639 -7.877 1.00 89.94 87 GLU A CA 1
ATOM 677 C C . GLU A 1 87 ? -5.048 -3.137 -8.916 1.00 89.94 87 GLU A C 1
ATOM 679 O O . GLU A 1 87 ? -5.118 -4.273 -9.389 1.00 89.94 87 GLU A O 1
ATOM 684 N N . VAL A 1 88 ? -4.086 -2.289 -9.278 1.00 92.19 88 VAL A N 1
ATOM 685 C CA . VAL A 1 88 ? -2.991 -2.725 -10.147 1.00 92.19 88 VAL A CA 1
ATOM 686 C C . VAL A 1 88 ? -2.172 -3.768 -9.383 1.00 92.19 88 VAL A C 1
ATOM 688 O O . VAL A 1 88 ? -1.734 -3.524 -8.258 1.00 92.19 88 VAL A O 1
ATOM 691 N N . ALA A 1 89 ? -1.984 -4.933 -9.996 1.00 94.12 89 ALA A N 1
ATOM 692 C CA . ALA A 1 89 ? -1.424 -6.111 -9.348 1.00 94.12 89 ALA A CA 1
ATOM 693 C C . ALA A 1 89 ? -0.320 -6.762 -10.186 1.00 94.12 89 ALA A C 1
ATOM 695 O O . ALA A 1 89 ? -0.196 -6.510 -11.390 1.00 94.12 89 ALA A O 1
ATOM 696 N N . GLY A 1 90 ? 0.474 -7.609 -9.527 1.00 92.81 90 GLY A N 1
ATOM 697 C CA . GLY A 1 90 ? 1.479 -8.445 -10.172 1.00 92.81 90 GLY A CA 1
ATOM 698 C C . GLY A 1 90 ? 2.480 -7.643 -11.000 1.00 92.81 90 GLY A C 1
ATOM 699 O O . GLY A 1 90 ? 3.020 -6.631 -10.552 1.00 92.81 90 GLY A O 1
ATOM 700 N N . HIS A 1 91 ? 2.689 -8.082 -12.238 1.00 91.25 91 HIS A N 1
ATOM 701 C CA . HIS A 1 91 ? 3.693 -7.519 -13.132 1.00 91.25 91 HIS A CA 1
ATOM 702 C C . HIS A 1 91 ? 3.436 -6.037 -13.484 1.00 91.25 91 HIS A C 1
ATOM 704 O O . HIS A 1 91 ? 4.358 -5.226 -13.509 1.00 91.25 91 HIS A O 1
ATOM 710 N N . LYS A 1 92 ? 2.166 -5.622 -13.619 1.00 94.06 92 LYS A N 1
ATOM 711 C CA . LYS A 1 92 ? 1.817 -4.204 -13.842 1.00 94.06 92 LYS A CA 1
ATOM 712 C C . LYS A 1 92 ? 2.214 -3.316 -12.662 1.00 94.06 92 LYS A C 1
ATOM 714 O O . LYS A 1 92 ? 2.656 -2.187 -12.860 1.00 94.06 92 LYS A O 1
ATOM 719 N N . LEU A 1 93 ? 2.063 -3.817 -11.432 1.00 95.81 93 LEU A N 1
ATOM 720 C CA . LEU A 1 93 ? 2.526 -3.102 -10.242 1.00 95.81 93 LEU A CA 1
ATOM 721 C C . LEU A 1 93 ? 4.055 -3.023 -10.235 1.00 95.81 93 LEU A C 1
ATOM 723 O O . LEU A 1 93 ? 4.593 -1.963 -9.940 1.00 95.81 93 LEU A O 1
ATOM 727 N N . ARG A 1 94 ? 4.741 -4.105 -10.629 1.00 95.50 94 ARG A N 1
ATOM 728 C CA . ARG A 1 94 ? 6.209 -4.167 -10.662 1.00 95.50 94 ARG A CA 1
ATOM 729 C C . ARG A 1 94 ? 6.807 -3.144 -11.622 1.00 95.50 94 ARG A C 1
ATOM 731 O O . ARG A 1 94 ? 7.785 -2.496 -11.261 1.00 95.50 94 ARG A O 1
ATOM 738 N N . GLN A 1 95 ? 6.191 -2.965 -12.790 1.00 94.19 95 GLN A N 1
ATOM 739 C CA . GLN A 1 95 ? 6.571 -1.944 -13.772 1.00 94.19 95 GLN A CA 1
ATOM 740 C C . GLN A 1 95 ? 6.293 -0.519 -13.272 1.00 94.19 95 GLN A C 1
ATOM 742 O O . GLN A 1 95 ? 7.052 0.404 -13.560 1.00 94.19 95 GLN A O 1
ATOM 747 N N . ALA A 1 96 ? 5.211 -0.330 -12.510 1.00 95.19 96 ALA A N 1
ATOM 748 C CA . ALA A 1 96 ? 4.864 0.962 -11.921 1.00 95.19 96 ALA A CA 1
ATOM 749 C C . ALA A 1 96 ? 5.743 1.335 -10.713 1.00 95.19 96 ALA A C 1
ATOM 751 O O . ALA A 1 96 ? 5.794 2.507 -10.350 1.00 95.19 96 ALA A O 1
ATOM 752 N N . THR A 1 97 ? 6.408 0.362 -10.083 1.00 94.12 97 THR A N 1
ATOM 753 C CA . THR A 1 97 ? 7.291 0.562 -8.929 1.00 94.12 97 THR A CA 1
ATOM 754 C C . THR A 1 97 ? 8.754 0.532 -9.345 1.00 94.12 97 THR A C 1
ATOM 756 O O . THR A 1 97 ? 9.276 -0.520 -9.711 1.00 94.12 97 THR A O 1
ATOM 759 N N . ARG A 1 98 ? 9.449 1.667 -9.241 1.00 94.06 98 ARG A N 1
ATOM 760 C CA . ARG A 1 98 ? 10.875 1.743 -9.604 1.00 94.06 98 ARG A CA 1
ATOM 761 C C . ARG A 1 98 ? 11.785 1.273 -8.487 1.00 94.06 98 ARG A C 1
ATOM 763 O O . ARG A 1 98 ? 12.816 0.657 -8.740 1.00 94.06 98 ARG A O 1
ATOM 770 N N . THR A 1 99 ? 11.399 1.570 -7.249 1.00 96.50 99 THR A N 1
ATOM 771 C CA . THR A 1 99 ? 12.226 1.318 -6.073 1.00 96.50 99 THR A CA 1
ATOM 772 C C . THR A 1 99 ? 11.485 0.497 -5.023 1.00 96.50 99 THR A C 1
ATOM 774 O O . THR A 1 99 ? 10.313 0.733 -4.718 1.00 96.50 99 THR A O 1
ATOM 777 N N . LEU A 1 100 ? 12.202 -0.446 -4.406 1.00 96.69 100 LEU A N 1
ATOM 778 C CA . LEU A 1 100 ? 11.699 -1.210 -3.263 1.00 96.69 100 LEU A CA 1
ATOM 779 C C . LEU A 1 100 ? 11.303 -0.293 -2.097 1.00 96.69 100 LEU A C 1
ATOM 781 O O . LEU A 1 100 ? 10.303 -0.529 -1.420 1.00 96.69 100 LEU A O 1
ATOM 785 N N . GLU A 1 101 ? 12.079 0.764 -1.870 1.00 97.56 101 GLU A N 1
ATOM 786 C CA . GLU A 1 101 ? 11.800 1.740 -0.820 1.00 97.56 101 GLU A CA 1
ATOM 787 C C . GLU A 1 101 ? 10.498 2.510 -1.093 1.00 97.56 101 GLU A C 1
ATOM 789 O O . GLU A 1 101 ? 9.695 2.687 -0.176 1.00 97.56 101 GLU A O 1
ATOM 794 N N . GLY A 1 102 ? 10.226 2.883 -2.350 1.00 97.31 102 GLY A N 1
ATOM 795 C CA . GLY A 1 102 ? 8.937 3.452 -2.748 1.00 97.31 102 GLY A CA 1
ATOM 796 C C . GLY A 1 102 ? 7.778 2.494 -2.464 1.00 97.31 102 GLY A C 1
ATOM 797 O O . GLY A 1 102 ? 6.774 2.896 -1.874 1.00 97.31 102 GLY A O 1
ATOM 798 N N . LEU A 1 103 ? 7.933 1.205 -2.794 1.00 97.75 103 LEU A N 1
ATOM 799 C CA . LEU A 1 103 ? 6.920 0.185 -2.502 1.00 97.75 103 LEU A CA 1
ATOM 800 C C . LEU A 1 103 ? 6.678 0.024 -0.992 1.00 97.75 103 LEU A C 1
ATOM 802 O O . LEU A 1 103 ? 5.527 -0.057 -0.560 1.00 97.75 103 LEU A O 1
ATOM 806 N N . ARG A 1 104 ? 7.743 0.015 -0.177 1.00 97.94 104 ARG A N 1
ATOM 807 C CA . ARG A 1 104 ? 7.648 -0.042 1.291 1.00 97.94 104 ARG A CA 1
ATOM 808 C C . ARG A 1 104 ? 6.845 1.130 1.845 1.00 97.94 104 ARG A C 1
ATOM 810 O O . ARG A 1 104 ? 5.914 0.916 2.623 1.00 97.94 104 ARG A O 1
ATOM 817 N N . ARG A 1 105 ? 7.190 2.356 1.440 1.00 97.75 105 ARG A N 1
ATOM 818 C CA . ARG A 1 105 ? 6.506 3.581 1.880 1.00 97.75 105 ARG A CA 1
ATOM 819 C C . ARG A 1 105 ? 5.044 3.591 1.443 1.00 97.75 105 ARG A C 1
ATOM 821 O O . ARG A 1 105 ? 4.176 3.922 2.247 1.00 97.75 105 ARG A O 1
ATOM 828 N N . LEU A 1 106 ? 4.755 3.150 0.217 1.00 97.81 106 LEU A N 1
ATOM 829 C CA . LEU A 1 106 ? 3.390 3.015 -0.292 1.00 97.81 106 LEU A CA 1
ATOM 830 C C . LEU A 1 106 ? 2.576 1.991 0.515 1.00 97.81 106 LEU A C 1
ATOM 832 O O . LEU A 1 106 ? 1.442 2.275 0.902 1.00 97.81 106 LEU A O 1
ATOM 836 N N . MET A 1 107 ? 3.152 0.824 0.830 1.00 97.94 107 MET A N 1
ATOM 837 C CA . MET A 1 107 ? 2.522 -0.185 1.693 1.00 97.94 107 MET A CA 1
ATOM 838 C C . MET A 1 107 ? 2.229 0.365 3.094 1.00 97.94 107 MET A C 1
ATOM 840 O O . MET A 1 107 ? 1.129 0.171 3.611 1.00 97.94 107 MET A O 1
ATOM 844 N N . PHE A 1 108 ? 3.176 1.091 3.692 1.00 97.56 108 PHE A N 1
ATOM 845 C CA . PHE A 1 108 ? 2.980 1.737 4.989 1.00 97.56 108 PHE A CA 1
ATOM 846 C C . PHE A 1 108 ? 1.864 2.792 4.946 1.00 97.56 108 PHE A C 1
ATOM 848 O O . PHE A 1 108 ? 0.926 2.729 5.743 1.00 97.56 108 PHE A O 1
ATOM 855 N N . SER A 1 109 ? 1.902 3.702 3.967 1.00 97.50 109 SER A N 1
ATOM 856 C CA . SER A 1 109 ? 0.854 4.711 3.742 1.00 97.50 109 SER A CA 1
ATOM 857 C C . SER A 1 109 ? -0.526 4.069 3.547 1.00 97.50 109 SER A C 1
ATOM 859 O O . SER A 1 109 ? -1.526 4.562 4.067 1.00 97.50 109 SER A O 1
ATOM 861 N N . THR A 1 110 ? -0.587 2.912 2.882 1.00 97.12 110 THR A N 1
ATOM 862 C CA . THR A 1 110 ? -1.828 2.147 2.680 1.00 97.12 110 THR A CA 1
ATOM 863 C C . THR A 1 110 ? -2.404 1.610 3.996 1.00 97.12 110 THR A C 1
ATOM 865 O O . THR A 1 110 ? -3.615 1.685 4.213 1.00 97.12 110 THR A O 1
ATOM 868 N N . VAL A 1 111 ? -1.563 1.110 4.912 1.00 95.50 111 VAL A N 1
ATOM 869 C CA . VAL A 1 111 ? -2.014 0.694 6.255 1.00 95.50 111 VAL A CA 1
ATOM 870 C C . VAL A 1 111 ? -2.539 1.898 7.043 1.00 95.50 111 VAL A C 1
ATOM 872 O O . VAL A 1 111 ? -3.619 1.821 7.632 1.00 95.50 111 VAL A O 1
ATOM 875 N N . MET A 1 112 ? -1.835 3.032 6.992 1.00 95.25 112 MET A N 1
ATOM 876 C CA . MET A 1 112 ? -2.267 4.272 7.651 1.00 95.25 112 MET A CA 1
ATOM 877 C C . MET A 1 112 ? -3.597 4.792 7.090 1.00 95.25 112 MET A C 1
ATOM 879 O O . MET A 1 112 ? -4.473 5.206 7.856 1.00 95.25 112 MET A O 1
ATOM 883 N N . LEU A 1 113 ? -3.793 4.706 5.771 1.00 95.06 113 LEU A N 1
ATOM 884 C CA . LEU A 1 113 ? -5.063 5.023 5.122 1.00 95.06 113 LEU A CA 1
ATOM 885 C C . LEU A 1 113 ? -6.189 4.125 5.646 1.00 95.06 113 LEU A C 1
ATOM 887 O O . LEU A 1 113 ? -7.257 4.628 5.997 1.00 95.06 113 LEU A O 1
ATOM 891 N N . ALA A 1 114 ? -5.956 2.813 5.749 1.00 93.94 114 ALA A N 1
ATOM 892 C CA . ALA A 1 114 ? -6.947 1.880 6.280 1.00 93.94 114 ALA A CA 1
ATOM 893 C C . ALA A 1 114 ? -7.347 2.242 7.721 1.00 93.94 114 ALA A C 1
ATOM 895 O O . ALA A 1 114 ? -8.535 2.261 8.049 1.00 93.94 114 ALA A O 1
ATOM 896 N N . TRP A 1 115 ? -6.378 2.596 8.570 1.00 91.81 115 TRP A N 1
ATOM 897 C CA . TRP A 1 115 ? -6.642 3.019 9.950 1.00 91.81 115 TRP A CA 1
ATOM 898 C C . TRP A 1 115 ? -7.457 4.315 10.019 1.00 91.81 115 TRP A C 1
ATOM 900 O O . TRP A 1 115 ? -8.360 4.433 10.854 1.00 91.81 115 TRP A O 1
ATOM 910 N N . ASN A 1 116 ? -7.166 5.269 9.130 1.00 91.62 116 ASN A N 1
ATOM 911 C CA . ASN A 1 116 ? -7.885 6.536 9.040 1.00 91.62 116 ASN A CA 1
ATOM 912 C C . ASN A 1 116 ? -9.339 6.343 8.565 1.00 91.62 116 ASN A C 1
ATOM 914 O O . ASN A 1 116 ? -10.275 6.821 9.214 1.00 91.62 116 ASN A O 1
ATOM 918 N N . LEU A 1 117 ? -9.548 5.605 7.468 1.00 92.00 117 LEU A N 1
ATOM 919 C CA . LEU A 1 117 ? -10.871 5.424 6.858 1.00 92.00 117 LEU A CA 1
ATOM 920 C C . LEU A 1 117 ? -11.830 4.632 7.754 1.00 92.00 117 LEU A C 1
ATOM 922 O O . LEU A 1 117 ? -13.000 5.009 7.908 1.00 92.00 117 LEU A O 1
ATOM 926 N N . HIS A 1 118 ? -11.327 3.572 8.390 1.00 88.38 118 HIS A N 1
ATOM 927 C CA . HIS A 1 118 ? -12.131 2.657 9.205 1.00 88.38 118 HIS A CA 1
ATOM 928 C C . HIS A 1 118 ? -12.229 3.062 10.676 1.00 88.38 118 HIS A C 1
ATOM 930 O O . HIS A 1 118 ? -12.768 2.304 11.477 1.00 88.38 118 HIS A O 1
ATOM 936 N N . ARG A 1 119 ? -11.777 4.280 11.015 1.00 70.94 119 ARG A N 1
ATOM 937 C CA . ARG A 1 119 ? -11.903 4.905 12.339 1.00 70.94 119 ARG A CA 1
ATOM 938 C C . ARG A 1 119 ? -11.544 3.945 13.465 1.00 70.94 119 ARG A C 1
ATOM 940 O O . ARG A 1 119 ? -12.398 3.556 14.263 1.00 70.94 119 ARG A O 1
ATOM 947 N N . VAL A 1 120 ? -10.260 3.632 13.599 1.00 62.59 120 VAL A N 1
ATOM 948 C CA . VAL A 1 120 ? -9.777 3.039 14.850 1.00 62.59 120 VAL A CA 1
ATOM 949 C C . VAL A 1 120 ? -9.759 4.137 15.923 1.00 62.59 120 VAL A C 1
ATOM 951 O O . VAL A 1 120 ? -8.711 4.641 16.318 1.00 62.59 120 VAL A O 1
ATOM 954 N N . SER A 1 121 ? -10.951 4.547 16.377 1.00 56.12 121 SER A N 1
ATOM 955 C CA . SER A 1 121 ? -11.193 5.662 17.306 1.00 56.12 121 SER A CA 1
ATOM 956 C C . SER A 1 121 ? -10.461 5.523 18.644 1.00 56.12 121 SER A C 1
ATOM 958 O O . SER A 1 121 ? -10.410 6.481 19.404 1.00 56.12 121 SER A O 1
ATOM 960 N N . ARG A 1 122 ? -9.893 4.349 18.940 1.00 63.72 122 ARG A N 1
ATOM 961 C CA . ARG A 1 122 ? -9.169 4.071 20.184 1.00 63.72 122 ARG A CA 1
ATOM 962 C C . ARG A 1 122 ? -7.662 4.317 20.114 1.00 63.72 122 ARG A C 1
ATOM 964 O O . ARG A 1 122 ? -7.067 4.505 21.165 1.00 63.72 122 ARG A O 1
ATOM 971 N N . ILE A 1 123 ? -7.038 4.318 18.929 1.00 62.94 123 ILE A N 1
ATOM 972 C CA . ILE A 1 123 ? -5.577 4.538 18.837 1.00 62.94 123 ILE A CA 1
ATOM 973 C C . ILE A 1 123 ? -5.248 6.005 19.114 1.00 62.94 123 ILE A C 1
ATOM 975 O O . ILE A 1 123 ? -4.288 6.315 19.809 1.00 62.94 123 ILE A O 1
ATOM 979 N N . PHE A 1 124 ? -6.070 6.912 18.589 1.00 64.81 124 PHE A N 1
ATOM 980 C CA . PHE A 1 124 ? -5.864 8.353 18.691 1.00 64.81 124 PHE A CA 1
ATOM 981 C C . PHE A 1 124 ? -6.848 8.961 19.693 1.00 64.81 124 PHE A C 1
ATOM 983 O O . PHE A 1 124 ? -7.655 9.823 19.349 1.00 64.81 124 PHE A O 1
ATOM 990 N N . ALA A 1 125 ? -6.822 8.469 20.933 1.00 60.94 125 ALA A N 1
ATOM 991 C CA . ALA A 1 125 ? -7.632 9.018 22.013 1.00 60.94 125 ALA A CA 1
ATOM 992 C C . ALA A 1 125 ? -7.196 10.470 22.300 1.00 60.94 125 ALA A C 1
ATOM 994 O O . ALA A 1 125 ? -6.177 10.701 22.941 1.00 60.94 125 ALA A O 1
ATOM 995 N N . GLY A 1 126 ? -7.950 11.448 21.787 1.00 65.06 126 GLY A N 1
ATOM 996 C CA . GLY A 1 126 ? -7.781 12.869 22.121 1.00 65.06 126 GLY A CA 1
ATOM 997 C C . GLY A 1 126 ? -7.442 13.812 20.964 1.00 65.06 126 GLY A C 1
ATOM 998 O O . GLY A 1 126 ? -7.394 15.017 21.184 1.00 65.06 126 GLY A O 1
ATOM 999 N N . SER A 1 127 ? -7.253 13.316 19.737 1.00 55.75 127 SER A N 1
ATOM 1000 C CA . SER A 1 127 ? -7.047 14.188 18.574 1.00 55.75 127 SER A CA 1
ATOM 1001 C C . SER A 1 127 ? -8.364 14.427 17.831 1.00 55.75 127 SER A C 1
ATOM 1003 O O . SER A 1 127 ? -9.155 13.503 17.652 1.00 55.75 127 SER A O 1
ATOM 1005 N N . VAL A 1 128 ? -8.582 15.694 17.474 1.00 52.09 128 VAL A N 1
ATOM 1006 C CA . VAL A 1 128 ? -9.608 16.319 16.618 1.00 52.09 128 VAL A CA 1
ATOM 1007 C C . VAL A 1 128 ? -10.469 15.342 15.804 1.00 52.09 128 VAL A C 1
ATOM 1009 O O . VAL A 1 128 ? -9.942 14.418 15.189 1.00 52.09 128 VAL A O 1
ATOM 1012 N N . SER A 1 129 ? -11.789 15.591 15.753 1.00 56.75 129 SER A N 1
ATOM 1013 C CA . SER A 1 129 ? -12.781 14.818 14.978 1.00 56.75 129 SER A CA 1
ATOM 1014 C C . SER A 1 129 ? -12.164 14.241 13.697 1.00 56.75 129 SER A C 1
ATOM 1016 O O . SER A 1 129 ? -11.749 15.025 12.837 1.00 56.75 129 SER A O 1
ATOM 1018 N N . PRO A 1 130 ? -12.035 12.904 13.568 1.00 65.56 130 PRO A N 1
ATOM 1019 C CA . PRO A 1 130 ? -11.245 12.309 12.505 1.00 65.56 130 PRO A CA 1
ATOM 1020 C C . PRO A 1 130 ? -11.996 12.499 11.192 1.00 65.56 130 PRO A C 1
ATOM 1022 O O . PRO A 1 130 ? -12.875 11.709 10.813 1.00 65.56 130 PRO A O 1
ATOM 1025 N N . ARG A 1 131 ? -11.672 13.597 10.506 1.00 85.88 131 ARG A N 1
ATOM 1026 C CA . ARG A 1 131 ? -12.040 13.808 9.115 1.00 85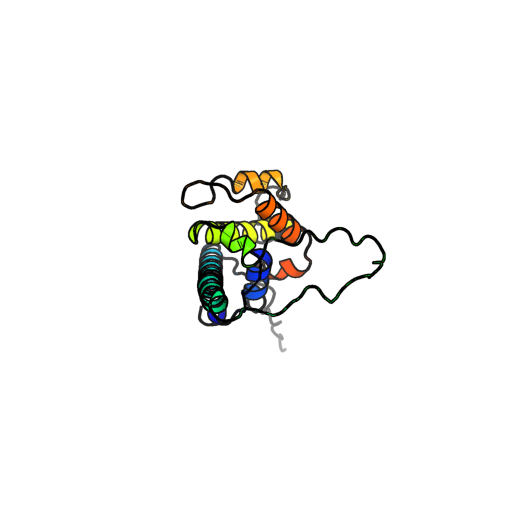.88 131 ARG A CA 1
ATOM 1027 C C . ARG A 1 131 ? -11.445 12.632 8.352 1.00 85.88 131 ARG A C 1
ATOM 1029 O O . ARG A 1 131 ? -10.233 12.429 8.362 1.00 85.88 131 ARG A O 1
ATOM 1036 N N . ARG A 1 132 ? -12.321 11.828 7.745 1.00 90.25 132 ARG A N 1
ATOM 1037 C CA . ARG A 1 132 ? -11.895 10.743 6.861 1.00 90.25 132 ARG A CA 1
ATOM 1038 C C . ARG A 1 132 ? -11.074 11.365 5.740 1.00 90.25 132 ARG A C 1
ATOM 1040 O O . ARG A 1 132 ? -11.533 12.320 5.113 1.00 90.25 132 ARG A O 1
ATOM 1047 N N . MET A 1 133 ? -9.877 10.838 5.535 1.00 93.88 133 MET A N 1
ATOM 1048 C CA . MET A 1 133 ? -8.946 11.306 4.524 1.00 93.88 133 MET A CA 1
ATOM 1049 C C . MET A 1 133 ? -9.573 11.101 3.149 1.00 93.88 133 MET A C 1
ATOM 1051 O O . MET A 1 133 ? -9.940 9.979 2.778 1.00 93.88 133 MET A O 1
ATOM 1055 N N . SER A 1 134 ? -9.759 12.193 2.411 1.00 96.25 134 SER A N 1
ATOM 1056 C CA . SER A 1 134 ? -10.266 12.099 1.047 1.00 96.25 134 SER A CA 1
ATOM 1057 C C . SER A 1 134 ? -9.197 11.503 0.129 1.00 96.25 134 SER A C 1
ATOM 1059 O O . SER A 1 134 ? -8.013 11.475 0.467 1.00 96.25 134 SER A O 1
ATOM 1061 N N . LEU A 1 135 ? -9.605 11.030 -1.049 1.00 96.81 135 LEU A N 1
ATOM 1062 C CA . LEU A 1 135 ? -8.663 10.565 -2.069 1.00 96.81 135 LEU A CA 1
ATOM 1063 C C . LEU A 1 135 ? -7.651 11.662 -2.434 1.00 96.81 135 LEU A C 1
ATOM 1065 O O . LEU A 1 135 ? -6.473 11.365 -2.578 1.00 96.81 135 LEU A O 1
ATOM 1069 N N . ALA A 1 136 ? -8.100 12.914 -2.563 1.00 97.62 136 ALA A N 1
ATOM 1070 C CA . ALA A 1 136 ? -7.226 14.036 -2.892 1.00 97.62 136 ALA A CA 1
ATOM 1071 C C . ALA A 1 136 ? -6.175 14.274 -1.797 1.00 97.62 136 ALA A C 1
ATOM 1073 O O . ALA A 1 136 ? -4.994 14.357 -2.115 1.00 97.62 136 ALA A O 1
ATOM 1074 N N . ASP A 1 137 ? -6.593 14.282 -0.525 1.00 97.19 137 ASP A N 1
ATOM 1075 C CA . ASP A 1 137 ? -5.678 14.459 0.612 1.00 97.19 137 ASP A CA 1
ATOM 1076 C C . ASP A 1 137 ? -4.638 13.325 0.679 1.00 97.19 137 ASP A C 1
ATOM 1078 O O . ASP A 1 137 ? -3.468 13.560 0.964 1.00 97.19 137 ASP A O 1
ATOM 1082 N N . TRP A 1 138 ? -5.051 12.083 0.399 1.00 97.38 138 TRP A N 1
ATOM 1083 C CA . TRP A 1 138 ? -4.138 10.937 0.412 1.00 97.38 138 TRP A CA 1
ATOM 1084 C C . TRP A 1 138 ? -3.156 10.945 -0.771 1.00 97.38 138 TRP A C 1
ATOM 1086 O O . TRP A 1 138 ? -1.992 10.592 -0.593 1.00 97.38 138 TRP A O 1
ATOM 1096 N N . LEU A 1 139 ? -3.598 11.367 -1.963 1.00 97.88 139 LEU A N 1
ATOM 1097 C CA . LEU A 1 139 ? -2.717 11.546 -3.124 1.00 97.88 139 LEU A CA 1
ATOM 1098 C C . LEU A 1 139 ? -1.673 12.639 -2.874 1.00 97.88 139 LEU A C 1
ATOM 1100 O O . LEU A 1 139 ? -0.508 12.442 -3.205 1.00 97.88 139 LEU A O 1
ATOM 1104 N N . ASP A 1 140 ? -2.084 13.760 -2.277 1.00 97.81 140 ASP A N 1
ATOM 1105 C CA . ASP A 1 140 ? -1.184 14.862 -1.925 1.00 97.81 140 ASP A CA 1
ATOM 1106 C C . ASP A 1 140 ? -0.144 14.430 -0.881 1.00 97.81 140 ASP A C 1
ATOM 1108 O O . ASP A 1 140 ? 1.050 14.662 -1.049 1.00 97.81 140 ASP A O 1
ATOM 1112 N N . MET A 1 141 ? -0.570 13.681 0.141 1.00 97.19 141 MET A N 1
ATOM 1113 C CA . MET A 1 141 ? 0.331 13.119 1.155 1.00 97.19 141 MET A CA 1
ATOM 1114 C C . MET A 1 141 ? 1.375 12.151 0.570 1.00 97.19 141 MET A C 1
ATOM 1116 O O . MET A 1 141 ? 2.476 12.038 1.103 1.00 97.19 141 MET A O 1
ATOM 1120 N N . ASN A 1 142 ? 1.041 11.442 -0.510 1.00 97.56 142 ASN A N 1
ATOM 1121 C CA . ASN A 1 142 ? 1.947 10.512 -1.188 1.00 97.56 142 ASN A CA 1
ATOM 1122 C C . ASN A 1 142 ? 2.762 11.173 -2.314 1.00 97.56 142 ASN A C 1
ATOM 1124 O O . ASN A 1 142 ? 3.424 10.470 -3.083 1.00 97.56 142 ASN A O 1
ATOM 1128 N N . ASN A 1 143 ? 2.713 12.498 -2.449 1.00 97.44 143 ASN A N 1
ATOM 1129 C CA . ASN A 1 143 ? 3.487 13.205 -3.457 1.00 97.44 143 ASN A CA 1
ATOM 1130 C C . ASN A 1 143 ? 4.989 13.115 -3.118 1.00 97.44 143 ASN A C 1
ATOM 1132 O O . ASN A 1 143 ? 5.407 13.422 -2.004 1.00 97.44 143 ASN A O 1
ATOM 1136 N N . GLY A 1 144 ? 5.800 12.640 -4.061 1.00 96.81 144 GLY A N 1
ATOM 1137 C CA . GLY A 1 144 ? 7.231 12.396 -3.886 1.00 96.81 144 GLY A CA 1
ATOM 1138 C C . GLY A 1 144 ? 7.574 11.203 -2.988 1.00 96.81 144 GLY A C 1
ATOM 1139 O O . GLY A 1 144 ? 8.655 11.164 -2.405 1.00 96.81 144 GLY A O 1
ATOM 1140 N N . ILE A 1 145 ? 6.660 10.239 -2.828 1.00 96.25 145 ILE A N 1
ATOM 1141 C CA . ILE A 1 145 ? 6.853 9.099 -1.918 1.00 96.25 145 ILE A CA 1
ATOM 1142 C C . ILE A 1 145 ? 7.975 8.139 -2.354 1.00 96.25 145 ILE A C 1
ATOM 1144 O O . ILE A 1 145 ? 8.525 7.426 -1.507 1.00 96.25 145 ILE A O 1
ATOM 1148 N N . GLU A 1 146 ? 8.344 8.108 -3.638 1.00 95.25 146 GLU A N 1
ATOM 1149 C CA . GLU A 1 146 ? 9.465 7.290 -4.113 1.00 95.25 146 GLU A CA 1
ATOM 1150 C C . GLU A 1 146 ? 10.809 7.741 -3.512 1.00 95.25 146 GLU A C 1
ATOM 1152 O O . GLU A 1 146 ? 10.967 8.851 -3.000 1.00 95.25 146 GLU A O 1
ATOM 1157 N N . ALA A 1 147 ? 11.810 6.859 -3.533 1.00 92.88 147 ALA A N 1
ATOM 1158 C CA . ALA A 1 147 ? 13.122 7.170 -2.962 1.00 92.88 147 ALA A CA 1
ATOM 1159 C C . ALA A 1 147 ? 13.851 8.305 -3.704 1.00 92.88 147 ALA A C 1
ATOM 1161 O O . ALA A 1 147 ? 14.630 9.027 -3.087 1.00 92.88 147 ALA A O 1
ATOM 1162 N N . ASP A 1 148 ? 13.577 8.465 -4.998 1.00 93.75 148 ASP A N 1
ATOM 1163 C CA . ASP A 1 148 ? 14.096 9.533 -5.858 1.00 93.75 148 ASP A CA 1
ATOM 1164 C C . ASP A 1 148 ? 13.249 10.819 -5.803 1.00 93.75 148 ASP A C 1
ATOM 1166 O O . ASP A 1 148 ? 13.546 11.782 -6.508 1.00 93.75 148 ASP A O 1
ATOM 1170 N N . GLY A 1 149 ? 12.192 10.844 -4.981 1.00 94.94 149 GLY A N 1
ATOM 1171 C CA . GLY A 1 149 ? 11.236 11.948 -4.910 1.00 94.94 149 GLY A CA 1
ATOM 1172 C C . GLY A 1 149 ? 10.239 11.983 -6.071 1.00 94.94 149 GLY A C 1
ATOM 1173 O O . GLY A 1 149 ? 9.497 12.956 -6.204 1.00 94.94 149 GLY A O 1
ATOM 1174 N N . SER A 1 150 ? 10.200 10.949 -6.917 1.00 96.06 150 SER A N 1
ATOM 1175 C CA . SER A 1 150 ? 9.189 10.821 -7.963 1.00 96.06 150 SER A CA 1
ATOM 1176 C C . SER A 1 150 ? 7.847 10.307 -7.420 1.00 96.06 150 SER A C 1
ATOM 1178 O O . SER A 1 150 ? 7.675 10.012 -6.232 1.00 96.06 150 SER A O 1
ATOM 1180 N N . ASN A 1 151 ? 6.856 10.251 -8.309 1.00 96.56 151 ASN A N 1
ATOM 1181 C CA . ASN A 1 151 ? 5.480 9.905 -7.985 1.00 96.56 151 ASN A CA 1
ATOM 1182 C C . ASN A 1 151 ? 5.063 8.583 -8.610 1.00 96.56 151 ASN A C 1
ATOM 1184 O O . ASN A 1 151 ? 5.280 8.352 -9.800 1.00 96.56 151 ASN A O 1
ATOM 1188 N N . PHE A 1 152 ? 4.319 7.788 -7.842 1.00 96.31 152 PHE A N 1
ATOM 1189 C CA . PHE A 1 152 ? 3.561 6.676 -8.399 1.00 96.31 152 PHE A CA 1
ATOM 1190 C C . PHE A 1 152 ? 2.453 7.172 -9.339 1.00 96.31 152 PHE A C 1
ATOM 1192 O O . PHE A 1 152 ? 1.808 8.185 -9.033 1.00 96.31 152 PHE A O 1
ATOM 1199 N N . PRO A 1 153 ? 2.132 6.425 -10.415 1.00 96.94 153 PRO A N 1
ATOM 1200 C CA . PRO A 1 153 ? 1.007 6.744 -11.288 1.00 96.94 153 PRO A CA 1
ATOM 1201 C C . PRO A 1 153 ? -0.294 6.948 -10.499 1.00 96.94 153 PRO A C 1
ATOM 1203 O O . PRO A 1 153 ? -0.656 6.141 -9.640 1.00 96.94 153 PRO A O 1
ATOM 1206 N N . VAL A 1 154 ? -1.039 8.012 -10.809 1.00 96.50 154 VAL A N 1
ATOM 1207 C CA . VAL A 1 154 ? -2.272 8.368 -10.081 1.00 96.50 154 VAL A CA 1
ATOM 1208 C C . VAL A 1 154 ? -3.303 7.238 -10.139 1.00 96.50 154 VAL A C 1
ATOM 1210 O O . VAL A 1 154 ? -4.027 7.012 -9.175 1.00 96.50 154 VAL A O 1
ATOM 1213 N N . GLN A 1 155 ? -3.360 6.494 -11.243 1.00 95.50 155 GLN A N 1
ATOM 1214 C CA . GLN A 1 155 ? -4.266 5.361 -11.430 1.00 95.50 155 GLN A CA 1
ATOM 1215 C C . GLN A 1 155 ? -3.967 4.223 -10.443 1.00 95.50 155 GLN A C 1
ATOM 1217 O O . GLN A 1 155 ? -4.901 3.656 -9.878 1.00 95.50 155 GLN A O 1
ATOM 1222 N N . LEU A 1 156 ? -2.682 3.935 -10.187 1.00 96.00 156 LEU A N 1
ATOM 1223 C CA . LEU A 1 156 ? -2.255 2.948 -9.191 1.00 96.00 156 LEU A CA 1
ATOM 1224 C C . LEU A 1 156 ? -2.754 3.356 -7.803 1.00 96.00 156 LEU A C 1
ATOM 1226 O O . LEU A 1 156 ? -3.426 2.579 -7.125 1.00 96.00 156 LEU A O 1
ATOM 1230 N N . GLN A 1 157 ? -2.468 4.598 -7.409 1.00 97.50 157 GLN A N 1
ATOM 1231 C CA . GLN A 1 157 ? -2.870 5.124 -6.109 1.00 97.50 157 GLN A CA 1
ATOM 1232 C C . GLN A 1 157 ? -4.404 5.136 -5.969 1.00 97.50 157 GLN A C 1
ATOM 1234 O O . GLN A 1 157 ? -4.943 4.621 -4.992 1.00 97.50 157 GLN A O 1
ATOM 1239 N N . ARG A 1 158 ? -5.140 5.615 -6.979 1.00 96.06 158 ARG A N 1
ATOM 1240 C CA . ARG A 1 158 ? -6.613 5.560 -7.000 1.00 96.06 158 ARG A CA 1
ATOM 1241 C C . ARG A 1 158 ? -7.144 4.142 -6.794 1.00 96.06 158 ARG A C 1
ATOM 1243 O O . ARG A 1 158 ? -8.049 3.957 -5.983 1.00 96.06 158 ARG A O 1
ATOM 1250 N N . GLY A 1 159 ? -6.570 3.152 -7.480 1.00 95.12 159 GLY A N 1
ATOM 1251 C CA . GLY A 1 159 ? -6.933 1.744 -7.311 1.00 95.12 159 GLY A CA 1
ATOM 1252 C C . GLY A 1 159 ? -6.761 1.270 -5.866 1.00 95.12 159 GLY A C 1
ATOM 1253 O O . GLY A 1 159 ? -7.691 0.705 -5.295 1.00 95.12 159 GLY A O 1
ATOM 1254 N N . ILE A 1 160 ? -5.620 1.587 -5.246 1.00 96.12 160 ILE A N 1
ATOM 1255 C CA . ILE A 1 160 ? -5.340 1.261 -3.838 1.00 96.12 160 ILE A CA 1
ATOM 1256 C C . ILE A 1 160 ? -6.356 1.934 -2.908 1.00 96.12 160 ILE A C 1
ATOM 1258 O O . ILE A 1 160 ? -6.956 1.263 -2.069 1.00 96.12 160 ILE A O 1
ATOM 1262 N N . TYR A 1 161 ? -6.597 3.238 -3.068 1.00 96.38 161 TYR A N 1
ATOM 1263 C CA . TYR A 1 161 ? -7.541 3.972 -2.222 1.00 96.38 161 TYR A CA 1
ATOM 1264 C C . TYR A 1 161 ? -8.943 3.361 -2.286 1.00 96.38 161 TYR A C 1
ATOM 1266 O O . TYR A 1 161 ? -9.562 3.108 -1.253 1.00 96.38 161 TYR A O 1
ATOM 1274 N N . HIS A 1 162 ? -9.443 3.090 -3.494 1.00 94.69 162 HIS A N 1
ATOM 1275 C CA . HIS A 1 162 ? -10.766 2.500 -3.676 1.00 94.69 162 HIS A CA 1
ATOM 1276 C C . HIS A 1 162 ? -10.844 1.069 -3.138 1.00 94.69 162 HIS A C 1
ATOM 1278 O O . HIS A 1 162 ? -11.853 0.718 -2.526 1.00 94.69 162 HIS A O 1
ATOM 1284 N N . ALA A 1 163 ? -9.783 0.272 -3.288 1.00 93.81 163 ALA A N 1
ATOM 1285 C CA . ALA A 1 163 ? -9.700 -1.055 -2.688 1.00 93.81 163 ALA A CA 1
ATOM 1286 C C . ALA A 1 163 ? -9.778 -0.983 -1.151 1.00 93.81 163 ALA A C 1
ATOM 1288 O O . ALA A 1 163 ? -10.597 -1.676 -0.545 1.00 93.81 163 ALA A O 1
ATOM 1289 N N . VAL A 1 164 ? -9.025 -0.077 -0.514 1.00 94.38 164 VAL A N 1
ATOM 1290 C CA . VAL A 1 164 ? -9.058 0.112 0.949 1.00 94.38 164 VAL A CA 1
ATOM 1291 C C . VAL A 1 164 ? -10.408 0.651 1.436 1.00 94.38 164 VAL A C 1
ATOM 1293 O O . VAL A 1 164 ? -10.925 0.197 2.460 1.00 94.38 164 VAL A O 1
ATOM 1296 N N . ALA A 1 165 ? -10.994 1.606 0.711 1.00 93.69 165 ALA A N 1
ATOM 1297 C CA . ALA A 1 165 ? -12.276 2.210 1.064 1.00 93.69 165 ALA A CA 1
ATOM 1298 C C . ALA A 1 165 ? -13.460 1.245 0.874 1.00 93.69 165 ALA A C 1
ATOM 1300 O O . ALA A 1 165 ? -14.426 1.306 1.635 1.00 93.69 165 ALA A O 1
ATOM 1301 N N . GLY A 1 166 ? -13.394 0.369 -0.135 1.00 88.50 166 GLY A N 1
ATOM 1302 C CA . GLY A 1 166 ? -14.490 -0.515 -0.534 1.00 88.50 166 GLY A CA 1
ATOM 1303 C C . GLY A 1 166 ? -14.484 -1.911 0.096 1.00 88.50 166 GLY A C 1
ATOM 1304 O O . GLY A 1 166 ? -15.543 -2.530 0.195 1.00 88.50 166 GLY A O 1
ATOM 1305 N N . GLN A 1 167 ? -13.336 -2.449 0.523 1.00 78.12 167 GLN A N 1
ATOM 1306 C CA . GLN A 1 167 ? -13.264 -3.843 0.979 1.00 78.12 167 GLN A CA 1
ATOM 1307 C C . GLN A 1 167 ? -13.611 -4.029 2.459 1.00 78.12 167 GLN A C 1
ATOM 1309 O O . GLN A 1 167 ? -12.894 -3.576 3.350 1.00 78.12 167 GLN A O 1
ATOM 1314 N N . VAL A 1 168 ? -14.616 -4.875 2.715 1.00 69.25 168 VAL A N 1
ATOM 1315 C CA . VAL A 1 168 ? -14.958 -5.434 4.041 1.00 69.25 168 VAL A CA 1
ATOM 1316 C C . VAL A 1 168 ? -13.772 -6.183 4.684 1.00 69.25 168 VAL A C 1
ATOM 1318 O O . VAL A 1 168 ? -13.652 -6.223 5.908 1.00 69.25 168 VAL A O 1
ATOM 1321 N N . GLY A 1 169 ? -12.852 -6.724 3.874 1.00 76.94 169 GLY A N 1
ATOM 1322 C CA . GLY A 1 169 ? -11.666 -7.461 4.333 1.00 76.94 169 GLY A CA 1
ATOM 1323 C C . GLY A 1 169 ? -10.539 -6.602 4.919 1.00 76.94 169 GLY A C 1
ATOM 1324 O O . GLY A 1 169 ? -9.697 -7.121 5.648 1.00 76.94 169 GLY A O 1
ATOM 1325 N N . THR A 1 170 ? -10.536 -5.286 4.687 1.00 85.00 170 THR A N 1
ATOM 1326 C CA . THR A 1 170 ? -9.489 -4.371 5.198 1.00 85.00 170 THR A CA 1
ATOM 1327 C C . THR A 1 170 ? -9.494 -4.230 6.716 1.00 85.00 170 THR A C 1
ATOM 1329 O O . THR A 1 170 ? -8.524 -3.750 7.297 1.00 85.00 170 THR A O 1
ATOM 1332 N N . ARG A 1 171 ? -10.530 -4.755 7.383 1.00 85.56 171 ARG A N 1
ATOM 1333 C CA . ARG A 1 171 ? -10.592 -4.879 8.843 1.00 85.56 171 ARG A CA 1
ATOM 1334 C C . ARG A 1 171 ? -9.407 -5.631 9.439 1.00 85.56 171 ARG A C 1
ATOM 1336 O O . ARG A 1 171 ? -9.052 -5.370 10.580 1.00 85.56 171 ARG A O 1
ATOM 1343 N N . VAL A 1 172 ? -8.780 -6.533 8.683 1.00 88.00 172 VAL A N 1
ATOM 1344 C CA . VAL A 1 172 ? -7.595 -7.265 9.152 1.00 88.00 172 VAL A CA 1
ATOM 1345 C C . VAL A 1 172 ? -6.361 -6.372 9.312 1.00 88.00 172 VAL A C 1
ATOM 1347 O O . VAL A 1 172 ? -5.473 -6.672 10.106 1.00 88.00 172 VAL A O 1
ATOM 1350 N N . LEU A 1 173 ? -6.326 -5.250 8.588 1.00 88.00 173 LEU A N 1
ATOM 1351 C CA . LEU A 1 173 ? -5.271 -4.251 8.716 1.00 88.00 173 LEU A CA 1
ATOM 1352 C C . LEU A 1 173 ? -5.456 -3.398 9.967 1.00 88.00 173 LEU A C 1
ATOM 1354 O O . LEU A 1 173 ? -4.525 -2.699 10.349 1.00 88.00 173 LEU A O 1
ATOM 1358 N N . LEU A 1 174 ? -6.629 -3.428 10.604 1.00 87.94 174 LEU A N 1
ATOM 1359 C CA . LEU A 1 174 ? -6.868 -2.678 11.827 1.00 87.94 174 LEU A CA 1
ATOM 1360 C C . LEU A 1 174 ? -6.114 -3.339 12.979 1.00 87.94 174 LEU A C 1
ATOM 1362 O O . LEU A 1 174 ? -6.043 -4.572 13.057 1.00 87.94 174 LEU A O 1
ATOM 1366 N N . PRO A 1 175 ? -5.545 -2.541 13.889 1.00 84.25 175 PRO A N 1
ATOM 1367 C CA . PRO A 1 175 ? -4.865 -3.114 15.016 1.00 84.25 175 PRO A CA 1
ATOM 1368 C C . PRO A 1 175 ? -5.857 -3.842 15.910 1.00 84.25 175 PRO A C 1
ATOM 1370 O O . PRO A 1 175 ? -7.003 -3.426 16.094 1.00 84.25 175 PRO A O 1
ATOM 1373 N N . GLY A 1 176 ? -5.407 -4.969 16.452 1.00 80.06 176 GLY A N 1
ATOM 1374 C CA . GLY A 1 176 ? -6.216 -5.741 17.380 1.00 80.06 176 GLY A CA 1
ATOM 1375 C C . GLY A 1 176 ? -6.514 -4.941 18.640 1.00 80.06 176 GLY A C 1
ATOM 1376 O O . GLY A 1 176 ? -5.600 -4.351 19.211 1.00 80.06 176 GLY A O 1
ATOM 1377 N N . ASP A 1 177 ? -7.760 -4.993 19.116 1.00 68.75 177 ASP A N 1
ATOM 1378 C CA . ASP A 1 177 ? -8.083 -4.598 20.488 1.00 68.75 177 ASP A CA 1
ATOM 1379 C C . ASP A 1 177 ? -7.238 -5.460 21.438 1.00 68.75 177 ASP A C 1
ATOM 1381 O O . ASP A 1 177 ? -7.547 -6.626 21.695 1.00 68.75 177 ASP A O 1
ATOM 1385 N N . ALA A 1 178 ? -6.140 -4.896 21.937 1.00 56.66 178 ALA A N 1
ATOM 1386 C CA . ALA A 1 178 ? -5.223 -5.562 22.857 1.00 56.66 178 ALA A CA 1
ATOM 1387 C C . ALA A 1 178 ? -5.814 -5.727 24.274 1.00 56.66 178 ALA A C 1
ATOM 1389 O O . ALA A 1 178 ? -5.131 -6.226 25.160 1.00 56.66 178 ALA A O 1
ATOM 1390 N N . GLY A 1 179 ? -7.066 -5.306 24.501 1.00 56.00 179 GLY A N 1
ATOM 1391 C CA . GLY A 1 179 ? -7.611 -5.071 25.842 1.00 56.00 179 GLY A CA 1
ATOM 1392 C C . GLY A 1 179 ? -8.893 -5.811 26.227 1.00 56.00 179 GLY A C 1
ATOM 1393 O O . GLY A 1 179 ? -9.371 -5.592 27.330 1.00 56.00 179 GLY A O 1
ATOM 1394 N N . ALA A 1 180 ? -9.473 -6.674 25.385 1.00 54.44 180 ALA A N 1
ATOM 1395 C CA . ALA A 1 180 ? -10.704 -7.398 25.758 1.00 54.44 180 ALA A CA 1
ATOM 1396 C C . ALA A 1 180 ? -10.466 -8.842 26.244 1.00 54.44 180 ALA A C 1
ATOM 1398 O O . ALA A 1 180 ? -11.415 -9.556 26.554 1.00 54.44 180 ALA A O 1
ATOM 1399 N N . GLY A 1 181 ? -9.212 -9.293 26.301 1.00 58.19 181 GLY A N 1
ATOM 1400 C CA . GLY A 1 181 ? -8.854 -10.619 26.793 1.00 58.19 181 GLY A CA 1
ATOM 1401 C C . GLY A 1 181 ? -8.179 -10.535 28.153 1.00 58.19 181 GLY A C 1
ATOM 1402 O O . GLY A 1 181 ? -6.981 -10.282 28.204 1.00 58.19 181 GLY A O 1
ATOM 1403 N N . GLY A 1 182 ? -8.919 -10.795 29.235 1.00 50.44 182 GLY A N 1
ATOM 1404 C CA . GLY A 1 182 ? -8.289 -11.296 30.460 1.00 50.44 182 GLY A CA 1
ATOM 1405 C C . GLY A 1 182 ? -8.657 -10.662 31.796 1.00 50.44 182 GLY A C 1
ATOM 1406 O O . GLY A 1 182 ? -8.042 -11.042 32.785 1.00 50.44 182 GLY A O 1
ATOM 1407 N N . ALA A 1 183 ? -9.673 -9.801 31.901 1.00 50.25 183 ALA A N 1
ATOM 1408 C CA . ALA A 1 183 ? -10.361 -9.666 33.188 1.00 50.25 183 ALA A CA 1
ATOM 1409 C C . ALA A 1 183 ? -11.231 -10.918 33.382 1.00 50.25 183 ALA A C 1
ATOM 1411 O O . ALA A 1 183 ? -12.436 -10.917 33.146 1.00 50.25 183 ALA A O 1
ATOM 1412 N N . ARG A 1 184 ? -10.581 -12.037 33.711 1.00 62.59 184 ARG A N 1
ATOM 1413 C CA . ARG A 1 184 ? -11.253 -13.237 34.200 1.00 62.59 184 ARG A CA 1
ATOM 1414 C C . ARG A 1 184 ? -11.949 -12.787 35.491 1.00 62.59 184 ARG A C 1
ATOM 1416 O O . ARG A 1 184 ? -11.229 -12.321 36.374 1.00 62.59 184 ARG A O 1
ATOM 1423 N N . PRO A 1 185 ? -13.291 -12.818 35.597 1.00 61.78 185 PRO A N 1
ATOM 1424 C CA . PRO A 1 185 ? -13.949 -12.426 36.834 1.00 61.78 185 PRO A CA 1
ATOM 1425 C C . PRO A 1 185 ? -13.356 -13.300 37.934 1.00 61.78 185 PRO A C 1
ATOM 1427 O O . PRO A 1 185 ? -13.380 -14.531 37.835 1.00 61.78 185 PRO A O 1
ATOM 1430 N N . ALA A 1 186 ? -12.717 -12.659 38.911 1.00 65.62 186 ALA A N 1
ATOM 1431 C CA . ALA A 1 186 ? -12.325 -13.332 40.128 1.00 65.62 186 ALA A CA 1
ATOM 1432 C C . ALA A 1 186 ? -13.625 -13.889 40.707 1.00 65.62 186 ALA A C 1
ATOM 1434 O O . ALA A 1 186 ? -14.526 -13.132 41.058 1.00 65.62 186 ALA A O 1
ATOM 1435 N N . ALA A 1 187 ? -13.763 -15.211 40.691 1.00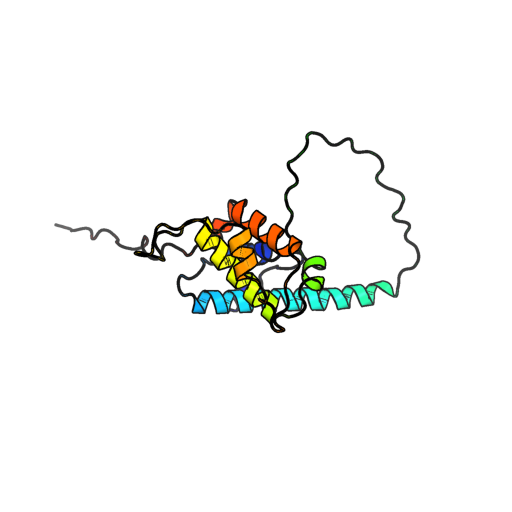 67.50 187 ALA A N 1
ATOM 1436 C CA . ALA A 1 187 ? -14.781 -15.862 41.483 1.00 67.50 187 ALA A CA 1
ATOM 1437 C C . ALA A 1 187 ? -14.412 -15.571 42.941 1.00 67.50 187 ALA A C 1
ATOM 1439 O O . ALA A 1 187 ? -13.509 -16.202 43.487 1.00 67.50 187 ALA A O 1
ATOM 1440 N N . GLU A 1 188 ? -15.046 -14.554 43.522 1.00 67.88 188 GLU A N 1
ATOM 1441 C CA . GLU A 1 188 ? -15.122 -14.379 44.967 1.00 67.88 188 GLU A CA 1
ATOM 1442 C C . GLU A 1 188 ? -15.887 -15.586 45.512 1.00 67.88 188 GLU A C 1
ATOM 1444 O O . GLU A 1 188 ? -17.112 -15.676 45.435 1.00 67.88 188 GLU A O 1
ATOM 1449 N N . GLY A 1 189 ? -15.118 -16.580 45.952 1.00 76.31 189 GLY A N 1
ATOM 1450 C CA . GLY A 1 189 ? -15.596 -17.672 46.779 1.00 76.31 189 GLY A CA 1
ATOM 1451 C C . GLY A 1 189 ? -15.675 -17.204 48.226 1.00 76.31 189 GLY A C 1
ATOM 1452 O O . GLY A 1 189 ? -14.672 -16.746 48.774 1.00 76.31 189 GLY A O 1
ATOM 1453 N N . LEU A 1 190 ? -16.896 -17.313 48.750 1.00 60.81 190 LEU A N 1
ATOM 1454 C CA . LEU A 1 190 ? -17.347 -17.231 50.142 1.00 60.81 190 LEU A CA 1
ATOM 1455 C C . LEU A 1 190 ? -16.478 -18.008 51.140 1.00 60.81 190 LEU A C 1
ATOM 1457 O O . LEU A 1 190 ? -16.000 -19.106 50.771 1.00 60.81 190 LEU A O 1
#

Secondary structure (DSSP, 8-state):
-TTGGG---TT--HHHHHHHHHTTSPBPS-HHHHHHHHHHHHHHHHHHHHHHHHHHHHHTTS-----GGGS-------S------PPP-HHHHHHH---HHHHHHHHHHHHHHHHHHTT-TTTTTTSS--PPPPHHHHHHHTTT-STTS----HHHHHHHHHHHHH-GGGGGGSBP-TTSS---------

InterPro domains:
  IPR000904 Sec7 domain [PF01369] (2-165)
  IPR023394 Sec7, C-terminal domain superfamily [G3DSA:1.10.1000.11] (8-168)
  IPR035999 Sec7 domain superfamily [SSF48425] (2-165)

Organism: NCBI:txid1333877

Foldseek 3Di:
DVLLLPQPQAFFALLRLVLSSLVPPAAALDLVSNLVSLLSSLVNNLVNLVVVVVVVVVVVPPDDDDDPPPDDPDDPDDDDDPPLLAAQTHPRVNVLAPDSQLSSLLSSLLLVLLCLLVCPVPSPPPDDDRDNQDLVNSQVVCQLSHPNRHHGDSSNSVSSNCCSNPDPSSVSSHGDPPPPPDVPPPPPDD

Radius of gyration: 20.87 Å; chains: 1; bounding box: 40×39×83 Å

pLDDT: mean 83.03, std 16.13, range [49.59, 97.94]